Protein AF-0000000077844891 (afdb_homodimer)

Nearest PDB structures (foldseek):
  3lhr-assembly1_A  TM=9.501E-01  e=7.238E-07  Homo sapiens
  4bhx-assembly1_A  TM=9.108E-01  e=4.963E-05  Homo sapiens
  2fi2-assembly1_B  TM=8.123E-01  e=3.700E-05  Homo sapiens
  2fi2-assembly1_A  TM=7.829E-01  e=8.419E-05  Homo sapiens
  4e6s-assembly1_A-2  TM=8.452E-01  e=1.606E-04  Mus musculus

Organism: Podarcis muralis (NCBI:txid64176)

Structure (mmCIF, N/CA/C/O backbone):
data_AF-0000000077844891-model_v1
#
loop_
_entity.id
_entity.type
_entity.pdbx_description
1 polymer 'SCAN box domain-containing protein'
#
loop_
_atom_site.group_PDB
_atom_site.id
_atom_site.type_symbol
_atom_site.label_atom_id
_atom_site.label_alt_id
_atom_site.label_comp_id
_atom_site.label_asym_id
_atom_site.label_entity_id
_atom_site.label_seq_id
_atom_site.pdbx_PDB_ins_code
_atom_site.Cartn_x
_atom_site.Cartn_y
_atom_site.Cartn_z
_atom_site.occupancy
_atom_site.B_iso_or_equiv
_atom_site.auth_seq_id
_atom_site.auth_comp_id
_atom_site.auth_asym_id
_atom_site.auth_atom_id
_atom_site.pdbx_PDB_model_num
ATOM 1 N N . MET A 1 1 ? 83.375 -64 35.594 1 24.73 1 MET A N 1
ATOM 2 C CA . MET A 1 1 ? 82.688 -62.75 35.781 1 24.73 1 MET A CA 1
ATOM 3 C C . MET A 1 1 ? 82.062 -62.281 34.438 1 24.73 1 MET A C 1
ATOM 5 O O . MET A 1 1 ? 82.625 -62.531 33.375 1 24.73 1 MET A O 1
ATOM 9 N N . ALA A 1 2 ? 80.75 -61.781 34.531 1 26.55 2 ALA A N 1
ATOM 10 C CA . ALA A 1 2 ? 79.562 -61.562 33.719 1 26.55 2 ALA A CA 1
ATOM 11 C C . ALA A 1 2 ? 79.812 -60.438 32.688 1 26.55 2 ALA A C 1
ATOM 13 O O . ALA A 1 2 ? 79.938 -59.281 33.094 1 26.55 2 ALA A O 1
ATOM 14 N N . ALA A 1 3 ? 80.625 -60.531 31.703 1 27.95 3 ALA A N 1
ATOM 15 C CA . ALA A 1 3 ? 81.062 -59.625 30.656 1 27.95 3 ALA A CA 1
ATOM 16 C C . ALA A 1 3 ? 79.812 -59.062 29.891 1 27.95 3 ALA A C 1
ATOM 18 O O . ALA A 1 3 ? 80 -58.469 28.812 1 27.95 3 ALA A O 1
ATOM 19 N N . LYS A 1 4 ? 78.5 -59.469 30.391 1 33 4 LYS A N 1
ATOM 20 C CA . LYS A 1 4 ? 77.5 -59.312 29.359 1 33 4 LYS A CA 1
ATOM 21 C C . LYS A 1 4 ? 77.438 -57.844 28.891 1 33 4 LYS A C 1
ATOM 23 O O . LYS A 1 4 ? 77.688 -56.938 29.672 1 33 4 LYS A O 1
ATOM 28 N N . ARG A 1 5 ? 77.375 -57.594 27.547 1 29.8 5 ARG A N 1
ATOM 29 C CA . ARG A 1 5 ? 77.312 -56.656 26.422 1 29.8 5 ARG A CA 1
ATOM 30 C C . ARG A 1 5 ? 76.125 -55.719 26.547 1 29.8 5 ARG A C 1
ATOM 32 O O . ARG A 1 5 ? 75 -56.094 26.156 1 29.8 5 ARG A O 1
ATOM 39 N N . ASN A 1 6 ? 75.688 -55.281 27.766 1 31.33 6 ASN A N 1
ATOM 40 C CA . ASN A 1 6 ? 74.438 -54.562 27.906 1 31.33 6 ASN A CA 1
ATOM 41 C C . ASN A 1 6 ? 74.438 -53.281 27.094 1 31.33 6 ASN A C 1
ATOM 43 O O . ASN A 1 6 ? 74.938 -52.219 27.562 1 31.33 6 ASN A O 1
ATOM 47 N N . MET A 1 7 ? 75.125 -53.375 25.859 1 32.94 7 MET A N 1
ATOM 48 C CA . MET A 1 7 ? 75.188 -52.125 25.125 1 32.94 7 MET A CA 1
ATOM 49 C C . MET A 1 7 ? 73.812 -51.406 25.156 1 32.94 7 MET A C 1
ATOM 51 O O . MET A 1 7 ? 72.75 -52.062 25.078 1 32.94 7 MET A O 1
ATOM 55 N N . VAL A 1 8 ? 73.688 -50.25 25.781 1 32.72 8 VAL A N 1
ATOM 56 C CA . VAL A 1 8 ? 72.75 -49.156 26.047 1 32.72 8 VAL A CA 1
ATOM 57 C C . VAL A 1 8 ? 72.062 -48.75 24.75 1 32.72 8 VAL A C 1
ATOM 59 O O . VAL A 1 8 ? 72.75 -48.406 23.766 1 32.72 8 VAL A O 1
ATOM 62 N N . ALA A 1 9 ? 71.062 -49.5 24.266 1 31.47 9 ALA A N 1
ATOM 63 C CA . ALA A 1 9 ? 70.125 -49.219 23.188 1 31.47 9 ALA A CA 1
ATOM 64 C C . ALA A 1 9 ? 69.625 -47.781 23.25 1 31.47 9 ALA A C 1
ATOM 66 O O . ALA A 1 9 ? 69 -47.375 24.234 1 31.47 9 ALA A O 1
ATOM 67 N N . GLN A 1 10 ? 70.5 -46.812 22.922 1 30.52 10 GLN A N 1
ATOM 68 C CA . GLN A 1 10 ? 70.125 -45.438 22.672 1 30.52 10 GLN A CA 1
ATOM 69 C C . GLN A 1 10 ? 68.75 -45.312 22.031 1 30.52 10 GLN A C 1
ATOM 71 O O . GLN A 1 10 ? 68.562 -45.875 20.953 1 30.52 10 GLN A O 1
ATOM 76 N N . TYR A 1 11 ? 67.688 -45.219 22.812 1 33.47 11 TYR A N 1
ATOM 77 C CA . TYR A 1 11 ? 66.25 -44.938 22.547 1 33.47 11 TYR A CA 1
ATOM 78 C C . TYR A 1 11 ? 66.125 -43.75 21.625 1 33.47 11 TYR A C 1
ATOM 80 O O . TYR A 1 11 ? 66.562 -42.656 21.922 1 33.47 11 TYR A O 1
ATOM 88 N N . LEU A 1 12 ? 66.5 -43.875 20.344 1 31.5 12 LEU A N 1
ATOM 89 C CA . LEU A 1 12 ? 66.125 -42.906 19.312 1 31.5 12 LEU A CA 1
ATOM 90 C C . LEU A 1 12 ? 64.688 -42.344 19.516 1 31.5 12 LEU A C 1
ATOM 92 O O . LEU A 1 12 ? 63.75 -43.094 19.438 1 31.5 12 LEU A O 1
ATOM 96 N N . GLN A 1 13 ? 64.5 -41.5 20.516 1 34.78 13 GLN A N 1
ATOM 97 C CA . GLN A 1 13 ? 63.281 -40.719 20.75 1 34.78 13 GLN A CA 1
ATOM 98 C C . GLN A 1 13 ? 62.719 -40.188 19.438 1 34.78 13 GLN A C 1
ATOM 100 O O . GLN A 1 13 ? 63.438 -39.469 18.703 1 34.78 13 GLN A O 1
ATOM 105 N N . CYS A 1 14 ? 62.031 -41 18.656 1 38.38 14 CYS A N 1
ATOM 106 C CA . CYS A 1 14 ? 61.312 -40.562 17.469 1 38.38 14 CYS A CA 1
ATOM 107 C C . CYS A 1 14 ? 60.625 -39.219 17.688 1 38.38 14 CYS A C 1
ATOM 109 O O . CYS A 1 14 ? 60.031 -38.969 18.734 1 38.38 14 CYS A O 1
ATOM 111 N N . PRO A 1 15 ? 61.188 -38.125 17.109 1 41.41 15 PRO A N 1
ATOM 112 C CA . PRO A 1 15 ? 60.5 -36.844 17.25 1 41.41 15 PRO A CA 1
ATOM 113 C C . PRO A 1 15 ? 59 -36.938 17.188 1 41.41 15 PRO A C 1
ATOM 115 O O . PRO A 1 15 ? 58.469 -37.906 16.594 1 41.41 15 PRO A O 1
ATOM 118 N N . ALA A 1 16 ? 58.281 -36.406 18.219 1 40.12 16 ALA A N 1
ATOM 119 C CA . ALA A 1 16 ? 56.812 -36.281 18.328 1 40.12 16 ALA A CA 1
ATOM 120 C C . ALA A 1 16 ? 56.188 -35.938 16.984 1 40.12 16 ALA A C 1
ATOM 122 O O . ALA A 1 16 ? 56.812 -35.25 16.172 1 40.12 16 ALA A O 1
ATOM 123 N N . PRO A 1 17 ? 55.312 -36.844 16.438 1 37.94 17 PRO A N 1
ATOM 124 C CA . PRO A 1 17 ? 54.594 -36.562 15.188 1 37.94 17 PRO A CA 1
ATOM 125 C C . PRO A 1 17 ? 54.094 -35.125 15.102 1 37.94 17 PRO A C 1
ATOM 127 O O . PRO A 1 17 ? 53.844 -34.5 16.125 1 37.94 17 PRO A O 1
ATOM 130 N N . LEU A 1 18 ? 54.625 -34.25 14.164 1 39 18 LEU A N 1
ATOM 131 C CA . LEU A 1 18 ? 54.062 -32.969 13.844 1 39 18 LEU A CA 1
ATOM 132 C C . LEU A 1 18 ? 52.562 -32.969 14.117 1 39 18 LEU A C 1
ATOM 134 O O . LEU A 1 18 ? 51.844 -33.875 13.727 1 39 18 LEU A O 1
ATOM 138 N N . GLU A 1 19 ? 52.094 -32.312 15.266 1 41.41 19 GLU A N 1
ATOM 139 C CA . GLU A 1 19 ? 50.688 -32.031 15.5 1 41.41 19 GLU A CA 1
ATOM 140 C C . GLU A 1 19 ? 49.938 -31.781 14.18 1 41.41 19 GLU A C 1
ATOM 142 O O . GLU A 1 19 ? 50.375 -30.969 13.367 1 41.41 19 GLU A O 1
ATOM 147 N N . GLN A 1 20 ? 49.531 -32.812 13.477 1 44 20 GLN A N 1
ATOM 148 C CA . GLN A 1 20 ? 48.562 -32.625 12.391 1 44 20 GLN A CA 1
ATOM 149 C C . GLN A 1 20 ? 47.688 -31.406 12.648 1 44 20 GLN A C 1
ATOM 151 O O . GLN A 1 20 ? 47 -31.328 13.672 1 44 20 GLN A O 1
ATOM 156 N N . ARG A 1 21 ? 48.188 -30.172 12.359 1 41.03 21 ARG A N 1
ATOM 157 C CA . ARG A 1 21 ? 47.281 -29.031 12.297 1 41.03 21 ARG A CA 1
ATOM 158 C C . ARG A 1 21 ? 45.875 -29.469 11.844 1 41.03 21 ARG A C 1
ATOM 160 O O . ARG A 1 21 ? 45.688 -29.859 10.695 1 41.03 21 ARG A O 1
ATOM 167 N N . VAL A 1 22 ? 45.156 -30.188 12.727 1 45.31 22 VAL A N 1
ATOM 168 C CA . VAL A 1 22 ? 43.719 -30.312 12.461 1 45.31 22 VAL A CA 1
ATOM 169 C C . VAL A 1 22 ? 43.219 -29.016 11.836 1 45.31 22 VAL A C 1
ATOM 171 O O . VAL A 1 22 ? 43.375 -27.938 12.406 1 45.31 22 VAL A O 1
ATOM 174 N N . GLN A 1 23 ? 43.5 -28.766 10.508 1 48.03 23 GLN A N 1
ATOM 175 C CA . GLN A 1 23 ? 42.781 -27.688 9.875 1 48.03 23 GLN A CA 1
ATOM 176 C C . GLN A 1 23 ? 41.375 -27.547 10.469 1 48.03 23 GLN A C 1
ATOM 178 O O . GLN A 1 23 ? 40.781 -28.547 10.883 1 48.03 23 GLN A O 1
ATOM 183 N N . PRO A 1 24 ? 41.094 -26.453 11.156 1 50.28 24 PRO A N 1
ATOM 184 C CA . PRO A 1 24 ? 39.719 -26.281 11.602 1 50.28 24 PRO A CA 1
ATOM 185 C C . PRO A 1 24 ? 38.719 -26.891 10.625 1 50.28 24 PRO A C 1
ATOM 187 O O . PRO A 1 24 ? 38.875 -26.766 9.406 1 50.28 24 PRO A O 1
ATOM 190 N N . SER A 1 25 ? 38.25 -28.125 10.875 1 47.09 25 SER A N 1
ATOM 191 C CA . SER A 1 25 ? 37.094 -28.562 10.109 1 47.09 25 SER A CA 1
ATOM 192 C C . SER A 1 25 ? 36.219 -27.375 9.75 1 47.09 25 SER A C 1
ATOM 194 O O . SER A 1 25 ? 35.688 -26.688 10.641 1 47.09 25 SER A O 1
ATOM 196 N N . VAL A 1 26 ? 36.562 -26.625 8.828 1 47.72 26 VAL A N 1
ATOM 197 C CA . VAL A 1 26 ? 35.531 -25.734 8.32 1 47.72 26 VAL A CA 1
ATOM 198 C C . VAL A 1 26 ? 34.156 -26.422 8.445 1 47.72 26 VAL A C 1
ATOM 200 O O . VAL A 1 26 ? 33.938 -27.5 7.891 1 47.72 26 VAL A O 1
ATOM 203 N N . LYS A 1 27 ? 33.625 -26.594 9.586 1 46.78 27 LYS A N 1
ATOM 204 C CA . LYS A 1 27 ? 32.219 -26.969 9.656 1 46.78 27 LYS A CA 1
ATOM 205 C C . LYS A 1 27 ? 31.484 -26.531 8.406 1 46.78 27 LYS A C 1
ATOM 207 O O . LYS A 1 27 ? 31.344 -25.328 8.141 1 46.78 27 LYS A O 1
ATOM 212 N N . MET A 1 28 ? 31.656 -27.062 7.305 1 47.84 28 MET A N 1
ATOM 213 C CA . MET A 1 28 ? 30.797 -26.75 6.164 1 47.84 28 MET A CA 1
ATOM 214 C C . MET A 1 28 ? 29.359 -26.531 6.617 1 47.84 28 MET A C 1
ATOM 216 O O . MET A 1 28 ? 28.766 -27.406 7.258 1 47.84 28 MET A O 1
ATOM 220 N N . GLU A 1 29 ? 28.969 -25.453 7.109 1 55.16 29 GLU A N 1
ATOM 221 C CA . GLU A 1 29 ? 27.578 -25.141 7.422 1 55.16 29 GLU A CA 1
ATOM 222 C C . GLU A 1 29 ? 26.625 -25.859 6.461 1 55.16 29 GLU A C 1
ATOM 224 O O . GLU A 1 29 ? 26.688 -25.641 5.25 1 55.16 29 GLU A O 1
ATOM 229 N N . LYS A 1 30 ? 26.469 -27.125 6.477 1 60.94 30 LYS A N 1
ATOM 230 C CA . LYS A 1 30 ? 25.578 -27.953 5.676 1 60.94 30 LYS A CA 1
ATOM 231 C C . LYS A 1 30 ? 24.281 -27.203 5.328 1 60.94 30 LYS A C 1
ATOM 233 O O . LYS A 1 30 ? 23.672 -26.594 6.195 1 60.94 30 LYS A O 1
ATOM 238 N N . GLU A 1 31 ? 24.172 -26.875 4.168 1 71.31 31 GLU A N 1
ATOM 239 C CA . GLU A 1 31 ? 22.906 -26.344 3.67 1 71.31 31 GLU A CA 1
ATOM 240 C C . GLU A 1 31 ? 21.719 -27.094 4.277 1 71.31 31 GLU A C 1
ATOM 242 O O . GLU A 1 31 ? 21.766 -28.312 4.426 1 71.31 31 GLU A O 1
ATOM 247 N N . PRO A 1 32 ? 21 -26.391 4.977 1 72.62 32 PRO A N 1
ATOM 248 C CA . PRO A 1 32 ? 19.844 -27.062 5.59 1 72.62 32 PRO A CA 1
ATOM 249 C C . PRO A 1 32 ? 19.172 -28.062 4.652 1 72.62 32 PRO A C 1
ATOM 251 O O . PRO A 1 32 ? 19.234 -27.906 3.43 1 72.62 32 PRO A O 1
ATOM 254 N N . ASP A 1 33 ? 18.797 -29.156 5.125 1 85 33 ASP A N 1
ATOM 255 C CA . ASP A 1 33 ? 17.953 -30.125 4.438 1 85 33 ASP A CA 1
ATOM 256 C C . ASP A 1 33 ? 16.828 -29.438 3.672 1 85 33 ASP A C 1
ATOM 258 O O . ASP A 1 33 ? 16.297 -28.422 4.121 1 85 33 ASP A O 1
ATOM 262 N N . PRO A 1 34 ? 16.641 -29.875 2.521 1 82.5 34 PRO A N 1
ATOM 263 C CA . PRO A 1 34 ? 15.594 -29.266 1.695 1 82.5 34 PRO A CA 1
ATOM 264 C C . PRO A 1 34 ? 14.273 -29.094 2.449 1 82.5 34 PRO A C 1
ATOM 266 O O . PRO A 1 34 ? 13.586 -28.078 2.27 1 82.5 34 PRO A O 1
ATOM 269 N N . MET A 1 35 ? 13.906 -30.031 3.219 1 84.94 35 MET A N 1
ATOM 270 C CA . MET A 1 35 ? 12.664 -29.953 3.986 1 84.94 35 MET A CA 1
ATOM 271 C C . MET A 1 35 ? 12.734 -28.828 5.02 1 84.94 35 MET A C 1
ATOM 273 O O . MET A 1 35 ? 11.758 -28.109 5.227 1 84.94 35 MET A O 1
ATOM 277 N N . VAL A 1 36 ? 13.898 -28.703 5.566 1 84.94 36 VAL A N 1
ATOM 278 C CA . VAL A 1 36 ? 14.102 -27.656 6.566 1 84.94 36 VAL A CA 1
ATOM 279 C C . VAL A 1 36 ? 14.125 -26.297 5.891 1 84.94 36 VAL A C 1
ATOM 281 O O . VAL A 1 36 ? 13.531 -25.344 6.395 1 84.94 36 VAL A O 1
ATOM 284 N N . LYS A 1 37 ? 14.742 -26.312 4.812 1 83.19 37 LYS A N 1
ATOM 285 C CA . LYS A 1 37 ? 14.781 -25.062 4.051 1 83.19 37 LYS A CA 1
ATOM 286 C C . LYS A 1 37 ? 13.375 -24.625 3.643 1 83.19 37 LYS A C 1
ATOM 288 O O . LYS A 1 37 ? 13.031 -23.438 3.76 1 83.19 37 LYS A O 1
ATOM 293 N N . ALA A 1 38 ? 12.602 -25.547 3.201 1 80.38 38 ALA A N 1
ATOM 294 C CA . ALA A 1 38 ? 11.227 -25.266 2.799 1 80.38 38 ALA A CA 1
ATOM 295 C C . ALA A 1 38 ? 10.406 -24.75 3.98 1 80.38 38 ALA A C 1
ATOM 297 O O . ALA A 1 38 ? 9.609 -23.828 3.836 1 80.38 38 ALA A O 1
ATOM 298 N N . ALA A 1 39 ? 10.617 -25.312 5.082 1 83.31 39 ALA A N 1
ATOM 299 C CA . ALA A 1 39 ? 9.898 -24.906 6.285 1 83.31 39 ALA A CA 1
ATOM 300 C C . ALA A 1 39 ? 10.273 -23.484 6.688 1 83.31 39 ALA A C 1
ATOM 302 O O . ALA A 1 39 ? 9.406 -22.688 7.074 1 83.31 39 ALA A O 1
ATOM 303 N N . ILE A 1 40 ? 11.5 -23.25 6.566 1 83.81 40 ILE A N 1
ATOM 304 C CA . ILE A 1 40 ? 11.992 -21.922 6.914 1 83.81 40 ILE A CA 1
ATOM 305 C C . ILE A 1 40 ? 11.406 -20.875 5.953 1 83.81 40 ILE A C 1
ATOM 307 O O . ILE A 1 40 ? 10.938 -19.828 6.383 1 83.81 40 ILE A O 1
ATOM 311 N N . LEU A 1 41 ? 11.453 -21.188 4.762 1 81.56 41 LEU A N 1
ATOM 312 C CA . LEU A 1 41 ? 10.938 -20.281 3.742 1 81.56 41 LEU A CA 1
ATOM 313 C C . LEU A 1 41 ? 9.438 -20.047 3.936 1 81.56 41 LEU A C 1
ATOM 315 O O . LEU A 1 41 ? 8.953 -18.922 3.752 1 81.56 41 LEU A O 1
ATOM 319 N N . ARG A 1 42 ? 8.781 -21.078 4.32 1 84.56 42 ARG A N 1
ATOM 320 C CA . ARG A 1 42 ? 7.352 -20.953 4.582 1 84.56 42 ARG A CA 1
ATOM 321 C C . ARG A 1 42 ? 7.09 -20.062 5.793 1 84.56 42 ARG A C 1
ATOM 323 O O . ARG A 1 42 ? 6.176 -19.234 5.777 1 84.56 42 ARG A O 1
ATOM 330 N N . GLU A 1 43 ? 7.852 -20.266 6.734 1 87.12 43 GLU A N 1
ATOM 331 C CA . GLU A 1 43 ? 7.699 -19.438 7.926 1 87.12 43 GLU A CA 1
ATOM 332 C C . GLU A 1 43 ? 7.992 -17.969 7.613 1 87.12 43 GLU A C 1
ATOM 334 O O . GLU A 1 43 ? 7.328 -17.078 8.141 1 87.12 43 GLU A O 1
ATOM 339 N N . ASP A 1 44 ? 8.914 -17.828 6.863 1 89.75 44 ASP A N 1
ATOM 340 C CA . ASP A 1 44 ? 9.25 -16.469 6.434 1 89.75 44 ASP A CA 1
ATOM 341 C C . ASP A 1 44 ? 8.078 -15.828 5.699 1 89.75 44 ASP A C 1
ATOM 343 O O . ASP A 1 44 ? 7.781 -14.648 5.914 1 89.75 44 ASP A O 1
ATOM 347 N N . ALA A 1 45 ? 7.492 -16.547 4.91 1 90.19 45 ALA A N 1
ATOM 348 C CA . ALA A 1 45 ? 6.355 -16.047 4.145 1 90.19 45 ALA A CA 1
ATOM 349 C C . ALA A 1 45 ? 5.184 -15.711 5.059 1 90.19 45 ALA A C 1
ATOM 351 O O . ALA A 1 45 ? 4.531 -14.68 4.883 1 90.19 45 ALA A O 1
ATOM 352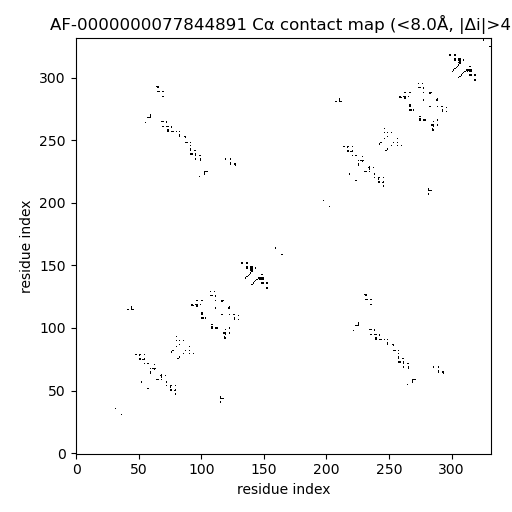 N N . VAL A 1 46 ? 4.938 -16.547 5.984 1 92.88 46 VAL A N 1
ATOM 353 C CA . VAL A 1 46 ? 3.85 -16.344 6.938 1 92.88 46 VAL A CA 1
ATOM 354 C C . VAL A 1 46 ? 4.121 -15.086 7.77 1 92.88 46 VAL A C 1
ATOM 356 O O . VAL A 1 46 ? 3.223 -14.273 8 1 92.88 46 VAL A O 1
ATOM 359 N N . SER A 1 47 ? 5.312 -15.016 8.172 1 94 47 SER A N 1
ATOM 360 C CA . SER A 1 47 ? 5.715 -13.859 8.969 1 94 47 SER A CA 1
ATOM 361 C C . SER A 1 47 ? 5.574 -12.562 8.18 1 94 47 SER A C 1
ATOM 363 O O . SER A 1 47 ? 5.047 -11.578 8.695 1 94 47 SER A O 1
ATOM 365 N N . LEU A 1 48 ? 6.02 -12.492 6.996 1 93.94 48 LEU A N 1
ATOM 366 C CA . LEU A 1 48 ? 5.922 -11.32 6.133 1 93.94 48 LEU A CA 1
ATOM 367 C C . LEU A 1 48 ? 4.465 -10.922 5.93 1 93.94 48 LEU A C 1
ATOM 369 O O . LEU A 1 48 ? 4.129 -9.734 6.012 1 93.94 48 LEU A O 1
ATOM 373 N N . GLU A 1 49 ? 3.646 -11.891 5.738 1 94.25 49 GLU A N 1
ATOM 374 C CA . GLU A 1 49 ? 2.221 -11.641 5.539 1 94.25 49 GLU A CA 1
ATOM 375 C C . GLU A 1 49 ? 1.579 -11.078 6.809 1 94.25 49 GLU A C 1
ATOM 377 O O . GLU A 1 49 ? 0.728 -10.188 6.738 1 94.25 49 GLU A O 1
ATOM 382 N N . ARG A 1 50 ? 1.964 -11.594 7.914 1 96.44 50 ARG A N 1
ATOM 383 C CA . ARG A 1 50 ? 1.444 -11.102 9.188 1 96.44 50 ARG A CA 1
ATOM 384 C C . ARG A 1 50 ? 1.809 -9.641 9.406 1 96.44 50 ARG A C 1
ATOM 386 O O . ARG A 1 50 ? 0.972 -8.844 9.836 1 96.44 50 ARG A O 1
ATOM 393 N N . GLN A 1 51 ? 3.006 -9.297 9.109 1 97.81 51 GLN A N 1
ATOM 394 C CA . GLN A 1 51 ? 3.445 -7.91 9.25 1 97.81 51 GLN A CA 1
ATOM 395 C C . GLN A 1 51 ? 2.691 -6.996 8.289 1 97.81 51 GLN A C 1
ATOM 397 O O . GLN A 1 51 ? 2.277 -5.898 8.664 1 97.81 51 GLN A O 1
ATOM 402 N N . ARG A 1 52 ? 2.502 -7.441 7.09 1 97.44 52 ARG A N 1
ATOM 403 C CA . ARG A 1 52 ? 1.739 -6.684 6.105 1 97.44 52 ARG A CA 1
ATOM 404 C C . ARG A 1 52 ? 0.312 -6.441 6.586 1 97.44 52 ARG A C 1
ATOM 406 O O . ARG A 1 52 ? -0.187 -5.316 6.52 1 97.44 52 ARG A O 1
ATOM 413 N N . GLN A 1 53 ? -0.309 -7.438 7.055 1 96.81 53 GLN A N 1
ATOM 414 C CA . GLN A 1 53 ? -1.68 -7.348 7.547 1 96.81 53 GLN A CA 1
ATOM 415 C C . GLN A 1 53 ? -1.773 -6.402 8.742 1 96.81 53 GLN A C 1
ATOM 417 O O . GLN A 1 53 ? -2.736 -5.641 8.867 1 96.81 53 GLN A O 1
ATOM 422 N N . ASN A 1 54 ? -0.803 -6.535 9.602 1 98.31 54 ASN A N 1
ATOM 423 C CA . ASN A 1 54 ? -0.779 -5.625 10.742 1 98.31 54 ASN A CA 1
ATOM 424 C C . ASN A 1 54 ? -0.746 -4.168 10.297 1 98.31 54 ASN A C 1
ATOM 426 O O . ASN A 1 54 ? -1.424 -3.32 10.875 1 98.31 54 ASN A O 1
ATOM 430 N N . PHE A 1 55 ? 0.039 -3.941 9.281 1 98.56 55 PHE A N 1
ATOM 431 C CA . PHE A 1 55 ? 0.162 -2.59 8.75 1 98.56 55 PHE A CA 1
ATOM 432 C C . PHE A 1 55 ? -1.119 -2.168 8.047 1 98.56 55 PHE A C 1
ATOM 434 O O . PHE A 1 55 ? -1.649 -1.084 8.305 1 98.56 55 PHE A O 1
ATOM 441 N N . ARG A 1 56 ? -1.665 -3.023 7.281 1 98.12 56 ARG A N 1
ATOM 442 C CA . ARG A 1 56 ? -2.805 -2.676 6.438 1 98.12 56 ARG A CA 1
ATOM 443 C C . ARG A 1 56 ? -4.105 -2.707 7.234 1 98.12 56 ARG A C 1
ATOM 445 O O . ARG A 1 56 ? -5.051 -1.984 6.914 1 98.12 56 ARG A O 1
ATOM 452 N N . HIS A 1 57 ? -4.176 -3.457 8.25 1 97.81 57 HIS A N 1
ATOM 453 C CA . HIS A 1 57 ? -5.41 -3.609 9.008 1 97.81 57 HIS A CA 1
ATOM 454 C C . HIS A 1 57 ? -5.406 -2.721 10.25 1 97.81 57 HIS A C 1
ATOM 456 O O . HIS A 1 57 ? -6.379 -2.699 11.008 1 97.81 57 HIS A O 1
ATOM 462 N N . PHE A 1 58 ? -4.398 -2.047 10.43 1 98.44 58 PHE A N 1
ATOM 463 C CA . PHE A 1 58 ? -4.363 -1.092 11.531 1 98.44 58 PHE A CA 1
ATOM 464 C C . PHE A 1 58 ? -5.508 -0.091 11.414 1 98.44 58 PHE A C 1
ATOM 466 O O . PHE A 1 58 ? -5.828 0.368 10.32 1 98.44 58 PHE A O 1
ATOM 473 N N . ARG A 1 59 ? -6.086 0.269 12.57 1 97.56 59 ARG A N 1
ATOM 474 C CA . ARG A 1 59 ? -7.223 1.184 12.57 1 97.56 59 ARG A CA 1
ATOM 475 C C . ARG A 1 59 ? -6.898 2.465 13.328 1 97.56 59 ARG A C 1
ATOM 477 O O . ARG A 1 59 ? -6.086 2.453 14.258 1 97.56 59 ARG A O 1
ATOM 484 N N . TYR A 1 60 ? -7.59 3.434 12.953 1 98 60 TYR A N 1
ATOM 485 C CA . TYR A 1 60 ? -7.363 4.746 13.539 1 98 60 TYR A CA 1
ATOM 486 C C . TYR A 1 60 ? -7.594 4.719 15.047 1 98 60 TYR A C 1
ATOM 488 O O . TYR A 1 60 ? -6.871 5.367 15.805 1 98 60 TYR A O 1
ATOM 496 N N . GLN A 1 61 ? -8.57 3.992 15.438 1 96.31 61 GLN A N 1
ATOM 497 C CA . GLN A 1 61 ? -9 3.979 16.844 1 96.31 61 GLN A CA 1
ATOM 498 C C . GLN A 1 61 ? -7.977 3.258 17.719 1 96.31 61 GLN A C 1
ATOM 500 O O . GLN A 1 61 ? -8.047 3.338 18.938 1 96.31 61 GLN A O 1
ATOM 505 N N . GLU A 1 62 ? -7.059 2.611 17.156 1 97 62 GLU A N 1
ATOM 506 C CA . GLU A 1 62 ? -6.109 1.791 17.906 1 97 62 GLU A CA 1
ATOM 507 C C . GLU A 1 62 ? -5 2.646 18.516 1 97 62 GLU A C 1
ATOM 509 O O . GLU A 1 62 ? -4.098 2.127 19.172 1 97 62 GLU A O 1
ATOM 514 N N . ALA A 1 63 ? -4.973 3.934 18.312 1 96 63 ALA A N 1
ATOM 515 C CA . ALA A 1 63 ? -4.016 4.871 18.891 1 96 63 ALA A CA 1
ATOM 516 C C . ALA A 1 63 ? -4.699 6.176 19.297 1 96 63 ALA A C 1
ATOM 518 O O . ALA A 1 63 ? -5.816 6.461 18.859 1 96 63 ALA A O 1
ATOM 519 N N . GLU A 1 64 ? -3.854 6.949 20.078 1 93.56 64 GLU A N 1
ATOM 520 C CA . GLU A 1 64 ? -4.414 8.188 20.609 1 93.56 64 GLU A CA 1
ATOM 521 C C . GLU A 1 64 ? -4.156 9.359 19.672 1 93.56 64 GLU A C 1
ATOM 523 O O . GLU A 1 64 ? -3.131 10.031 19.781 1 93.56 64 GLU A O 1
ATOM 528 N N 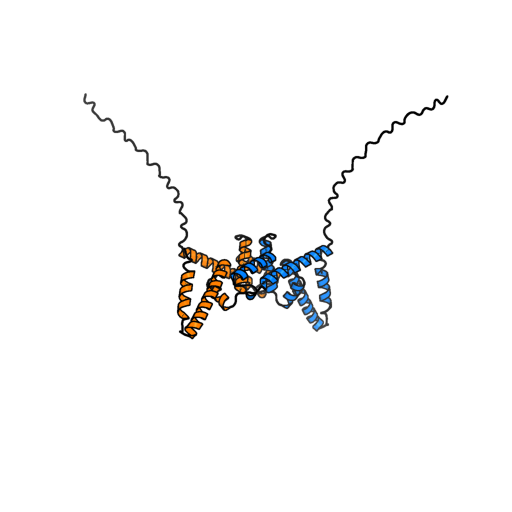. GLY A 1 65 ? -5.004 9.547 18.734 1 95.62 65 GLY A N 1
ATOM 529 C CA . GLY A 1 65 ? -4.906 10.719 17.875 1 95.62 65 GLY A CA 1
ATOM 530 C C . GLY A 1 65 ? -4.086 10.469 16.625 1 95.62 65 GLY A C 1
ATOM 531 O O . GLY A 1 65 ? -3.441 9.422 16.5 1 95.62 65 GLY A O 1
ATOM 532 N N . PRO A 1 66 ? -4 11.438 15.766 1 97.69 66 PRO A N 1
ATOM 533 C CA . PRO A 1 66 ? -3.377 11.281 14.445 1 97.69 66 PRO A CA 1
ATOM 534 C C . PRO A 1 66 ? -1.86 11.125 14.523 1 97.69 66 PRO A C 1
ATOM 536 O O . PRO A 1 66 ? -1.277 10.344 13.766 1 97.69 66 PRO A O 1
ATOM 539 N N . ARG A 1 67 ? -1.243 11.859 15.398 1 97.38 67 ARG A N 1
ATOM 540 C CA . ARG A 1 67 ? 0.211 11.812 15.516 1 97.38 67 ARG A CA 1
ATOM 541 C C . ARG A 1 67 ? 0.679 10.43 15.961 1 97.38 67 ARG A C 1
ATOM 543 O O . ARG A 1 67 ? 1.636 9.883 15.406 1 97.38 67 ARG A O 1
ATOM 550 N N . GLU A 1 68 ? 0.032 9.914 16.938 1 98.25 68 GLU A N 1
ATOM 551 C CA . GLU A 1 68 ? 0.38 8.578 17.406 1 98.25 68 GLU A CA 1
ATOM 552 C C . GLU A 1 68 ? 0.028 7.516 16.375 1 98.25 68 GLU A C 1
ATOM 554 O O . GLU A 1 68 ? 0.753 6.531 16.219 1 98.25 68 GLU A O 1
ATOM 559 N N . VAL A 1 69 ? -1.118 7.664 15.742 1 98.5 69 VAL A N 1
ATOM 560 C CA . VAL A 1 69 ? -1.52 6.75 14.68 1 98.5 69 VAL A CA 1
ATOM 561 C C . VAL A 1 69 ? -0.422 6.68 13.617 1 98.5 69 VAL A C 1
ATOM 563 O O . VAL A 1 69 ? 0 5.59 13.227 1 98.5 69 VAL A O 1
ATOM 566 N N . CYS A 1 70 ? 0.06 7.797 13.258 1 98.19 70 CYS A N 1
ATOM 567 C CA . CYS A 1 70 ? 1.095 7.855 12.234 1 98.19 70 CYS A CA 1
ATOM 568 C C . CYS A 1 70 ? 2.379 7.191 12.711 1 98.19 70 CYS A C 1
ATOM 570 O O . CYS A 1 70 ? 3.041 6.484 11.953 1 98.19 70 CYS A O 1
ATOM 572 N N . ALA A 1 71 ? 2.75 7.383 13.867 1 98.19 71 ALA A N 1
ATOM 573 C CA . ALA A 1 71 ? 3.945 6.773 14.445 1 98.19 71 ALA A CA 1
ATOM 574 C C . ALA A 1 71 ? 3.83 5.254 14.469 1 98.19 71 ALA A C 1
ATOM 576 O O . ALA A 1 71 ? 4.781 4.547 14.133 1 98.19 71 ALA A O 1
ATOM 577 N N . ARG A 1 72 ? 2.68 4.758 14.859 1 98.38 72 ARG A N 1
ATOM 578 C CA . ARG A 1 72 ? 2.434 3.32 14.883 1 98.38 72 ARG A CA 1
ATOM 579 C C . ARG A 1 72 ? 2.504 2.727 13.477 1 98.38 72 ARG A C 1
ATOM 581 O O . ARG A 1 72 ? 3.115 1.676 13.273 1 98.38 72 ARG A O 1
ATOM 588 N N . LEU A 1 73 ? 1.919 3.445 12.586 1 98.75 73 LEU A N 1
ATOM 589 C CA . LEU A 1 73 ? 1.946 2.99 11.203 1 98.75 73 LEU A CA 1
ATOM 590 C C . LEU A 1 73 ? 3.377 2.92 10.68 1 98.75 73 LEU A C 1
ATOM 592 O O . LEU A 1 73 ? 3.732 1.992 9.953 1 98.75 73 LEU A O 1
ATOM 596 N N . ARG A 1 74 ? 4.156 3.859 11.062 1 98.31 74 ARG A N 1
ATOM 597 C CA . ARG A 1 74 ? 5.555 3.865 10.641 1 98.31 74 ARG A CA 1
ATOM 598 C C . ARG A 1 74 ? 6.285 2.631 11.156 1 98.31 74 ARG A C 1
ATOM 600 O O . ARG A 1 74 ? 7.035 1.992 10.422 1 98.31 74 ARG A O 1
ATOM 607 N N . GLY A 1 75 ? 6.051 2.369 12.383 1 98.5 75 GLY A N 1
ATOM 608 C CA . GLY A 1 75 ? 6.645 1.169 12.953 1 98.5 75 GLY A CA 1
ATOM 609 C C . GLY A 1 75 ? 6.188 -0.104 12.266 1 98.5 75 GLY A C 1
ATOM 610 O O . GLY A 1 75 ? 7.004 -0.964 11.93 1 98.5 75 GLY A O 1
ATOM 611 N N . LEU A 1 76 ? 4.906 -0.216 12.039 1 98.5 76 LEU A N 1
ATOM 612 C CA . LEU A 1 76 ? 4.34 -1.388 11.383 1 98.5 76 LEU A CA 1
ATOM 613 C C . LEU A 1 76 ? 4.863 -1.514 9.953 1 98.5 76 LEU A C 1
ATOM 615 O O . LEU A 1 76 ? 5.188 -2.613 9.5 1 98.5 76 LEU A O 1
ATOM 619 N N . CYS A 1 77 ? 4.918 -0.38 9.273 1 98.62 77 CYS A N 1
ATOM 620 C CA . CYS A 1 77 ? 5.426 -0.371 7.906 1 98.62 77 CYS A CA 1
ATOM 621 C C . CYS A 1 77 ? 6.879 -0.827 7.859 1 98.62 77 CYS A C 1
ATOM 623 O O . CYS A 1 77 ? 7.266 -1.604 6.984 1 98.62 77 CYS A O 1
ATOM 625 N N . HIS A 1 78 ? 7.664 -0.411 8.766 1 98.31 78 HIS A N 1
ATOM 626 C CA . HIS A 1 78 ? 9.07 -0.796 8.852 1 98.31 78 HIS A CA 1
ATOM 627 C C . HIS A 1 78 ? 9.211 -2.299 9.07 1 98.31 78 HIS A C 1
ATOM 629 O O . HIS A 1 78 ? 10.109 -2.926 8.5 1 98.31 78 HIS A O 1
ATOM 635 N N . ARG A 1 79 ? 8.398 -2.82 9.859 1 97.5 79 ARG A N 1
ATOM 636 C CA . ARG A 1 79 ? 8.445 -4.254 10.133 1 97.5 79 ARG A CA 1
ATOM 637 C C . ARG A 1 79 ? 8.047 -5.055 8.898 1 97.5 79 ARG A C 1
ATOM 639 O O . ARG A 1 79 ? 8.586 -6.141 8.656 1 97.5 79 ARG A O 1
ATOM 646 N N . TRP A 1 80 ? 7.145 -4.492 8.172 1 98.12 80 TRP A N 1
ATOM 647 C CA . TRP A 1 80 ? 6.68 -5.16 6.961 1 98.12 80 TRP A CA 1
ATOM 648 C C . TRP A 1 80 ? 7.723 -5.074 5.855 1 98.12 80 TRP A C 1
ATOM 650 O O . TRP A 1 80 ? 8.141 -6.094 5.305 1 98.12 80 TRP A O 1
ATOM 660 N N . LEU A 1 81 ? 8.242 -3.908 5.562 1 98 81 LEU A N 1
ATOM 661 C CA . LEU A 1 81 ? 9.094 -3.678 4.402 1 98 81 LEU A CA 1
ATOM 662 C C . LEU A 1 81 ? 10.555 -3.955 4.734 1 98 81 LEU A C 1
ATOM 664 O O . LEU A 1 81 ? 11.375 -4.18 3.838 1 98 81 LEU A O 1
ATOM 668 N N . GLU A 1 82 ? 10.883 -3.775 5.984 1 97.06 82 GLU A N 1
ATOM 669 C CA . GLU A 1 82 ? 12.258 -3.977 6.438 1 97.06 82 GLU A CA 1
ATOM 670 C C . GLU A 1 82 ? 13.25 -3.262 5.527 1 97.06 82 GLU A C 1
ATOM 672 O O . GLU A 1 82 ? 14.18 -3.879 5.008 1 97.06 82 GLU A O 1
ATOM 677 N N . PRO A 1 83 ? 13.18 -1.948 5.516 1 97.44 83 PRO A N 1
ATOM 678 C CA . PRO A 1 83 ? 14.031 -1.189 4.594 1 97.44 83 PRO A CA 1
ATOM 679 C C . PRO A 1 83 ? 15.516 -1.343 4.902 1 97.44 83 PRO A C 1
ATOM 681 O O . PRO A 1 83 ? 16.359 -1.197 4.008 1 97.44 83 PRO A O 1
ATOM 684 N N . GLU A 1 84 ? 15.891 -1.624 6.062 1 96.31 84 GLU A N 1
ATOM 685 C CA . GLU A 1 84 ? 17.297 -1.784 6.434 1 96.31 84 GLU A CA 1
ATOM 686 C C . GLU A 1 84 ? 17.891 -3.033 5.797 1 96.31 84 GLU A C 1
ATOM 688 O O . GLU A 1 84 ? 19.109 -3.088 5.543 1 96.31 84 GLU A O 1
ATOM 693 N N . SER A 1 85 ? 17.125 -4.004 5.562 1 96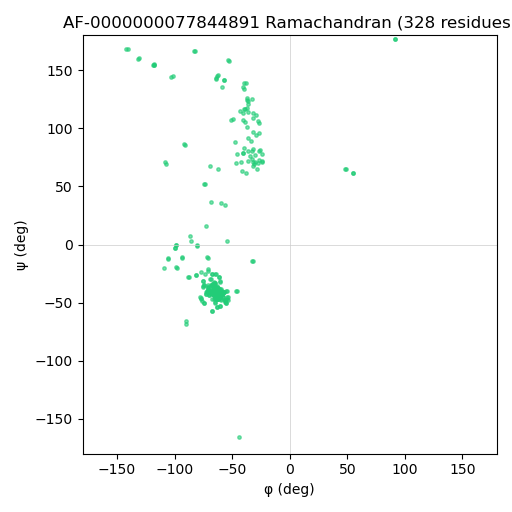 85 SER A N 1
ATOM 694 C CA . SER A 1 85 ? 17.625 -5.297 5.109 1 96 85 SER A CA 1
ATOM 695 C C . SER A 1 85 ? 17.328 -5.523 3.631 1 96 85 SER A C 1
ATOM 697 O O . SER A 1 85 ? 17.906 -6.406 3 1 96 85 SER A O 1
ATOM 699 N N . ARG A 1 86 ? 16.469 -4.676 3.043 1 95.69 86 ARG A N 1
ATOM 700 C CA . ARG A 1 86 ? 16.047 -4.898 1.666 1 95.69 86 ARG A CA 1
ATOM 701 C C . ARG A 1 86 ? 16.469 -3.744 0.765 1 95.69 86 ARG A C 1
ATOM 703 O O . ARG A 1 86 ? 16.672 -2.623 1.237 1 95.69 86 ARG A O 1
ATOM 710 N N . THR A 1 87 ? 16.594 -4.141 -0.54 1 97.19 87 THR A N 1
ATOM 711 C CA . THR A 1 87 ? 16.875 -3.104 -1.524 1 97.19 87 THR A CA 1
ATOM 712 C C . THR A 1 87 ? 15.586 -2.398 -1.951 1 97.19 87 THR A C 1
ATOM 714 O O . THR A 1 87 ? 14.484 -2.848 -1.622 1 97.19 87 THR A O 1
ATOM 717 N N . LYS A 1 88 ? 15.688 -1.325 -2.596 1 97.88 88 LYS A N 1
ATOM 718 C CA . LYS A 1 88 ? 14.531 -0.58 -3.072 1 97.88 88 LYS A CA 1
ATOM 719 C C . LYS A 1 88 ? 13.68 -1.431 -4.008 1 97.88 88 LYS A C 1
ATOM 721 O O . LYS A 1 88 ? 12.445 -1.422 -3.916 1 97.88 88 LYS A O 1
ATOM 726 N N . GLU A 1 89 ? 14.438 -2.197 -4.859 1 97.06 89 GLU A N 1
ATOM 727 C CA . GLU A 1 89 ? 13.719 -3.047 -5.805 1 97.06 89 GLU A CA 1
ATOM 728 C C . GLU A 1 89 ? 12.93 -4.137 -5.082 1 97.06 89 GLU A C 1
ATOM 730 O O . GLU A 1 89 ? 11.844 -4.516 -5.52 1 97.06 89 GLU A O 1
ATOM 735 N N . GLN A 1 90 ? 13.414 -4.586 -4.023 1 96.94 90 GLN A N 1
ATOM 736 C CA . GLN A 1 90 ? 12.734 -5.598 -3.219 1 96.94 90 GLN A CA 1
ATOM 737 C C . GLN A 1 90 ? 11.5 -5.02 -2.531 1 96.94 90 GLN A C 1
ATOM 739 O O . GLN A 1 90 ? 10.492 -5.703 -2.379 1 96.94 90 GLN A O 1
ATOM 744 N N . ILE A 1 91 ? 11.609 -3.797 -2.102 1 98.19 91 ILE A N 1
ATOM 745 C CA . ILE A 1 91 ? 10.461 -3.123 -1.493 1 98.19 91 ILE A CA 1
ATOM 746 C C . ILE A 1 91 ? 9.367 -2.92 -2.535 1 98.19 91 ILE A C 1
ATOM 748 O O . ILE A 1 91 ? 8.195 -3.201 -2.275 1 98.19 91 ILE A O 1
ATOM 752 N N . VAL A 1 92 ? 9.797 -2.504 -3.725 1 98.31 92 VAL A N 1
ATOM 753 C CA . VAL A 1 92 ? 8.859 -2.334 -4.828 1 98.31 92 VAL A CA 1
ATOM 754 C C . VAL A 1 92 ? 8.148 -3.654 -5.113 1 98.31 92 VAL A C 1
ATOM 756 O O . VAL A 1 92 ? 6.93 -3.684 -5.301 1 98.31 92 VAL A O 1
ATOM 759 N N . GLU A 1 93 ? 8.875 -4.703 -5.078 1 97.94 93 GLU A N 1
ATOM 760 C CA . GLU A 1 93 ? 8.328 -6.031 -5.348 1 97.94 93 GLU A CA 1
ATOM 761 C C . GLU A 1 93 ? 7.254 -6.398 -4.328 1 97.94 93 GLU A C 1
ATOM 763 O O . GLU A 1 93 ? 6.246 -7.012 -4.684 1 97.94 93 GLU A O 1
ATOM 768 N N . LEU A 1 94 ? 7.5 -6.051 -3.096 1 97.62 94 LEU A N 1
ATOM 769 C CA . LEU A 1 94 ? 6.52 -6.332 -2.053 1 97.62 94 LEU A CA 1
ATOM 770 C C . LEU A 1 94 ? 5.203 -5.613 -2.332 1 97.62 94 LEU A C 1
ATOM 772 O O . LEU A 1 94 ? 4.129 -6.188 -2.164 1 97.62 94 LEU A O 1
ATOM 776 N N . LEU A 1 95 ? 5.301 -4.398 -2.807 1 98.44 95 LEU A N 1
ATOM 777 C CA . LEU A 1 95 ? 4.105 -3.613 -3.096 1 98.44 95 LEU A CA 1
ATOM 778 C C . LEU A 1 95 ? 3.395 -4.141 -4.336 1 98.44 95 LEU A C 1
ATOM 780 O O . LEU A 1 95 ? 2.164 -4.199 -4.375 1 98.44 95 LEU A O 1
ATOM 784 N N . VAL A 1 96 ? 4.129 -4.477 -5.355 1 98.62 96 VAL A N 1
ATOM 785 C CA . VAL A 1 96 ? 3.566 -5.043 -6.578 1 98.62 96 VAL A CA 1
ATOM 786 C C . VAL A 1 96 ? 2.842 -6.348 -6.258 1 98.62 96 VAL A C 1
ATOM 788 O O . VAL A 1 96 ? 1.718 -6.57 -6.711 1 98.62 96 VAL A O 1
ATOM 791 N N . LEU A 1 97 ? 3.49 -7.148 -5.414 1 98.25 97 LEU A N 1
ATOM 792 C CA . LEU A 1 97 ? 2.883 -8.414 -5.012 1 98.25 97 LEU A CA 1
ATOM 793 C C . LEU A 1 97 ? 1.583 -8.172 -4.25 1 98.25 97 LEU A C 1
ATOM 795 O O . LEU A 1 97 ? 0.567 -8.812 -4.531 1 98.25 97 LEU A O 1
ATOM 799 N N . GLU A 1 98 ? 1.593 -7.27 -3.32 1 98.19 98 GLU A N 1
ATOM 800 C CA . GLU A 1 98 ? 0.397 -6.934 -2.553 1 98.19 98 GLU A CA 1
ATOM 801 C C . GLU A 1 98 ? -0.754 -6.531 -3.473 1 98.19 98 GLU A C 1
ATOM 803 O O . GLU A 1 98 ? -1.868 -7.043 -3.336 1 98.19 98 GLU A O 1
ATOM 808 N N . GLN A 1 99 ? -0.435 -5.594 -4.391 1 98.38 99 GLN A N 1
ATOM 809 C CA . GLN A 1 99 ? -1.472 -5.098 -5.289 1 98.38 99 GLN A CA 1
ATOM 810 C C . GLN A 1 99 ? -1.938 -6.191 -6.246 1 98.38 99 GLN A C 1
ATOM 812 O O . GLN A 1 99 ? -3.131 -6.305 -6.535 1 98.38 99 GLN A O 1
ATOM 817 N N . PHE A 1 100 ? -1.02 -7.012 -6.777 1 98.75 100 PHE A N 1
ATOM 818 C CA . PHE A 1 100 ? -1.349 -8.125 -7.664 1 98.75 100 PHE A CA 1
ATOM 819 C C . PHE A 1 100 ? -2.332 -9.078 -6.996 1 98.75 100 PHE A C 1
ATOM 821 O O . PHE A 1 100 ? -3.357 -9.43 -7.582 1 98.75 100 PHE A O 1
ATOM 828 N N . LEU A 1 101 ? -2.055 -9.43 -5.797 1 97.94 101 LEU A N 1
ATOM 829 C CA . LEU A 1 101 ? -2.908 -10.359 -5.062 1 97.94 101 LEU A CA 1
ATOM 830 C C . LEU A 1 101 ? -4.277 -9.742 -4.793 1 97.94 101 LEU A C 1
ATOM 832 O O . LEU A 1 101 ? -5.297 -10.43 -4.848 1 97.94 101 LEU A O 1
ATOM 836 N N . THR A 1 102 ? -4.266 -8.461 -4.527 1 97.25 102 THR A N 1
ATOM 837 C CA . THR A 1 102 ? -5.48 -7.734 -4.176 1 97.25 102 THR A CA 1
ATOM 838 C C . THR A 1 102 ? -6.449 -7.699 -5.355 1 97.25 102 THR A C 1
ATOM 840 O O . THR A 1 102 ? -7.664 -7.777 -5.168 1 97.25 102 THR A O 1
ATOM 843 N N . ILE A 1 103 ? -5.984 -7.637 -6.551 1 97.94 103 ILE A N 1
ATOM 844 C CA . ILE A 1 103 ? -6.863 -7.344 -7.68 1 97.94 103 ILE A CA 1
ATOM 845 C C . ILE A 1 103 ? -7.238 -8.641 -8.391 1 97.94 103 ILE A C 1
ATOM 847 O O . ILE A 1 103 ? -7.996 -8.625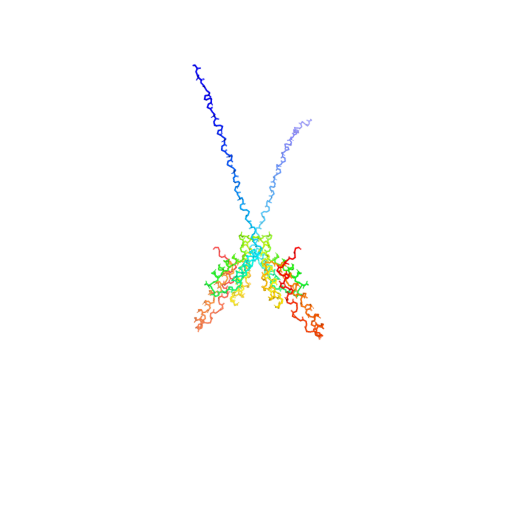 -9.367 1 97.94 103 ILE A O 1
ATOM 851 N N . LEU A 1 104 ? -6.719 -9.695 -7.977 1 97.94 104 LEU A N 1
ATOM 852 C CA . LEU A 1 104 ? -7.098 -10.977 -8.555 1 97.94 104 LEU A CA 1
ATOM 853 C C . LEU A 1 104 ? -8.57 -11.281 -8.289 1 97.94 104 LEU A C 1
ATOM 855 O O . LEU A 1 104 ? -9.086 -10.977 -7.211 1 97.94 104 LEU A O 1
ATOM 859 N N . PRO A 1 105 ? -9.195 -11.867 -9.258 1 96.69 105 PRO A N 1
ATOM 860 C CA . PRO A 1 105 ? -10.547 -12.352 -8.984 1 96.69 105 PRO A CA 1
ATOM 861 C C . PRO A 1 105 ? -10.617 -13.25 -7.75 1 96.69 105 PRO A C 1
ATOM 863 O O . PRO A 1 105 ? -9.656 -13.961 -7.445 1 96.69 105 PRO A O 1
ATOM 866 N N . GLU A 1 106 ? -11.664 -13.414 -7.16 1 95.56 106 GLU A N 1
ATOM 867 C CA . GLU A 1 106 ? -11.828 -13.977 -5.824 1 95.56 106 GLU A CA 1
ATOM 868 C C . GLU A 1 106 ? -11.359 -15.43 -5.777 1 95.56 106 GLU A C 1
ATOM 870 O O . GLU A 1 106 ? -10.5 -15.781 -4.961 1 95.56 106 GLU A O 1
ATOM 875 N N . GLU A 1 107 ? -11.852 -16.219 -6.602 1 94.31 107 GLU A N 1
ATOM 876 C CA . GLU A 1 107 ? -11.508 -17.625 -6.57 1 94.31 107 GLU A CA 1
ATOM 877 C C . GLU A 1 107 ? -10.016 -17.844 -6.824 1 94.31 107 GLU A C 1
ATOM 879 O O . GLU A 1 107 ? -9.383 -18.672 -6.176 1 94.31 107 GLU A O 1
ATOM 884 N N . MET A 1 108 ? -9.539 -17.125 -7.773 1 96.12 108 MET A N 1
ATOM 885 C CA . MET A 1 108 ? -8.117 -17.188 -8.078 1 96.12 108 MET A CA 1
ATOM 886 C C . MET A 1 108 ? -7.281 -16.672 -6.906 1 96.12 108 MET A C 1
ATOM 888 O O . MET A 1 108 ? -6.266 -17.281 -6.555 1 96.12 108 MET A O 1
ATOM 892 N N . GLN A 1 109 ? -7.672 -15.609 -6.359 1 96.88 109 GLN A N 1
ATOM 893 C CA . GLN A 1 109 ? -6.996 -14.992 -5.223 1 96.88 109 GLN A CA 1
ATOM 894 C C . GLN A 1 109 ? -6.887 -15.969 -4.055 1 96.88 109 GLN A C 1
ATOM 896 O O . GLN A 1 109 ? -5.812 -16.141 -3.473 1 96.88 109 GLN A O 1
ATOM 901 N N . ASP A 1 110 ? -7.988 -16.594 -3.711 1 95.5 110 ASP A N 1
ATOM 902 C CA . ASP A 1 110 ? -8.008 -17.562 -2.621 1 95.5 110 ASP A CA 1
ATOM 903 C C . ASP A 1 110 ? -7.016 -18.703 -2.879 1 95.5 110 ASP A C 1
ATOM 905 O O . ASP A 1 110 ? -6.273 -19.109 -1.98 1 95.5 110 ASP A O 1
ATOM 909 N N . TRP A 1 111 ? -7.078 -19.141 -4.043 1 94.12 111 TRP A N 1
ATOM 910 C CA . TRP A 1 111 ? -6.203 -20.234 -4.449 1 94.12 111 TRP A CA 1
ATOM 911 C C . TRP A 1 111 ? -4.738 -19.828 -4.32 1 94.12 111 TRP A C 1
ATOM 913 O O . TRP A 1 111 ? -3.939 -20.562 -3.729 1 94.12 111 TRP A O 1
ATOM 923 N N . VAL A 1 112 ? -4.371 -18.75 -4.895 1 95.12 112 VAL A N 1
ATOM 924 C CA . VAL A 1 112 ? -2.984 -18.297 -4.906 1 95.12 112 VAL A CA 1
ATOM 925 C C . VAL A 1 112 ? -2.516 -18.031 -3.479 1 95.12 112 VAL A C 1
ATOM 927 O O . VAL A 1 112 ? -1.398 -18.391 -3.107 1 95.12 112 VAL A O 1
ATOM 930 N N . GLN A 1 113 ? -3.359 -17.438 -2.66 1 93.62 113 GLN A N 1
ATOM 931 C CA . GLN A 1 113 ? -3.002 -17.047 -1.302 1 93.62 113 GLN A CA 1
ATOM 932 C C . GLN A 1 113 ? -2.764 -18.266 -0.42 1 93.62 113 GLN A C 1
ATOM 934 O O . GLN A 1 113 ? -2.035 -18.203 0.571 1 93.62 113 GLN A O 1
ATOM 939 N N . GLU A 1 114 ? -3.365 -19.344 -0.773 1 91.44 114 GLU A N 1
ATOM 940 C CA . GLU A 1 114 ? -3.145 -20.578 -0.023 1 91.44 114 GLU A CA 1
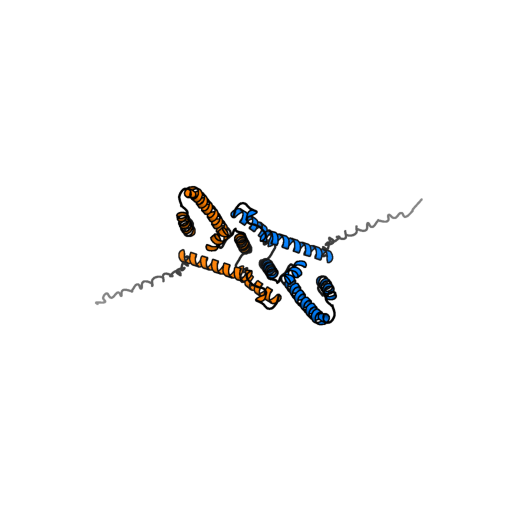ATOM 941 C C . GLU A 1 114 ? -1.678 -21 -0.071 1 91.44 114 GLU A C 1
ATOM 943 O O . GLU A 1 114 ? -1.175 -21.625 0.864 1 91.44 114 GLU A O 1
ATOM 948 N N . TYR A 1 115 ? -1.047 -20.625 -1.105 1 89.19 115 TYR A N 1
ATOM 949 C CA . TYR A 1 115 ? 0.345 -21.031 -1.281 1 89.19 115 TYR A CA 1
ATOM 950 C C . TYR A 1 115 ? 1.29 -19.953 -0.743 1 89.19 115 TYR A C 1
ATOM 952 O O . TYR A 1 115 ? 2.508 -20.156 -0.709 1 89.19 115 TYR A O 1
ATOM 960 N N . ARG A 1 116 ? 0.843 -18.797 -0.413 1 90 116 ARG A N 1
ATOM 961 C CA . ARG A 1 116 ? 1.589 -17.719 0.233 1 90 116 ARG A CA 1
ATOM 962 C C . ARG A 1 116 ? 2.844 -17.375 -0.56 1 90 116 ARG A C 1
ATOM 964 O O . ARG A 1 116 ? 3.955 -17.422 -0.027 1 90 116 ARG A O 1
ATOM 971 N N . PRO A 1 117 ? 2.637 -16.938 -1.789 1 92.94 117 PRO A N 1
ATOM 972 C CA . PRO A 1 117 ? 3.811 -16.594 -2.598 1 92.94 117 PRO A CA 1
ATOM 973 C C . PRO A 1 117 ? 4.617 -15.438 -2.01 1 92.94 117 PRO A C 1
ATOM 975 O O . PRO A 1 117 ? 4.039 -14.492 -1.471 1 92.94 117 PRO A O 1
ATOM 978 N N . LYS A 1 118 ? 5.91 -15.531 -2.188 1 90.69 118 LYS A N 1
ATOM 979 C CA . LYS A 1 118 ? 6.797 -14.5 -1.658 1 90.69 118 LYS A CA 1
ATOM 980 C C . LYS A 1 118 ? 7.176 -13.492 -2.74 1 90.69 118 LYS A C 1
ATOM 982 O O . LYS A 1 118 ? 7.656 -12.398 -2.436 1 90.69 118 LYS A O 1
ATOM 987 N N . THR A 1 119 ? 7.035 -13.859 -3.941 1 92.44 119 THR A N 1
ATOM 988 C CA . THR A 1 119 ? 7.41 -13.008 -5.062 1 92.44 119 THR A CA 1
ATOM 989 C C . THR A 1 119 ? 6.277 -12.93 -6.086 1 92.44 119 THR A C 1
ATOM 991 O O . THR A 1 119 ? 5.406 -13.797 -6.121 1 92.44 119 THR A O 1
ATOM 994 N N . CYS A 1 120 ? 6.332 -11.938 -6.887 1 95.44 120 CYS A N 1
ATOM 995 C CA . CYS A 1 120 ? 5.324 -11.766 -7.922 1 95.44 120 CYS A CA 1
ATOM 996 C C . CYS A 1 120 ? 5.41 -12.875 -8.961 1 95.44 120 CYS A C 1
ATOM 998 O O . CYS A 1 120 ? 4.387 -13.336 -9.469 1 95.44 120 CYS A O 1
ATOM 1000 N N . VAL A 1 121 ? 6.613 -13.305 -9.25 1 95.06 121 VAL A N 1
ATOM 1001 C CA . VAL A 1 121 ? 6.816 -14.367 -10.234 1 95.06 121 VAL A CA 1
ATOM 1002 C C . VAL A 1 121 ? 6.125 -15.648 -9.766 1 95.06 121 VAL A C 1
ATOM 1004 O O . VAL A 1 121 ? 5.449 -16.312 -10.555 1 95.06 121 VAL A O 1
ATOM 1007 N N . GLN A 1 122 ? 6.234 -15.945 -8.492 1 93.5 122 GLN A N 1
ATOM 1008 C CA . GLN A 1 122 ? 5.57 -17.109 -7.914 1 93.5 122 GLN A CA 1
ATOM 1009 C C . GLN A 1 122 ? 4.051 -16.969 -7.984 1 93.5 122 GLN A C 1
ATOM 1011 O O . GLN A 1 122 ? 3.348 -17.906 -8.359 1 93.5 122 GLN A O 1
ATOM 1016 N N . ALA A 1 123 ? 3.578 -15.812 -7.645 1 96.19 123 ALA A N 1
ATOM 1017 C CA . ALA A 1 123 ? 2.141 -15.555 -7.656 1 96.19 123 ALA A CA 1
ATOM 1018 C C . ALA A 1 123 ? 1.574 -15.68 -9.07 1 96.19 123 ALA A C 1
ATOM 1020 O O . ALA A 1 123 ? 0.513 -16.281 -9.266 1 96.19 123 ALA A O 1
ATOM 1021 N N . VAL A 1 124 ? 2.297 -15.188 -10.031 1 97.19 124 VAL A N 1
ATOM 1022 C CA . VAL A 1 124 ? 1.895 -15.258 -11.438 1 97.19 124 VAL A CA 1
ATOM 1023 C C . VAL A 1 124 ? 1.821 -16.719 -11.883 1 97.19 124 VAL A C 1
ATOM 1025 O O . VAL A 1 124 ? 0.854 -17.125 -12.531 1 97.19 124 VAL A O 1
ATOM 1028 N N . THR A 1 125 ? 2.83 -17.422 -11.539 1 96.06 125 THR A N 1
ATOM 1029 C CA . THR A 1 125 ? 2.883 -18.828 -11.914 1 96.06 125 THR A CA 1
ATOM 1030 C C . THR A 1 125 ? 1.691 -19.594 -11.336 1 96.06 125 THR A C 1
ATOM 1032 O O . THR A 1 125 ? 1.056 -20.391 -12.039 1 96.06 125 THR A O 1
ATOM 1035 N N . LEU A 1 126 ? 1.403 -19.297 -10.125 1 94.62 126 LEU A N 1
ATOM 1036 C CA . LEU A 1 126 ? 0.265 -19.938 -9.469 1 94.62 126 LEU A CA 1
ATOM 1037 C C . LEU A 1 126 ? -1.044 -19.531 -10.141 1 94.62 126 LEU A C 1
ATOM 1039 O O . LEU A 1 126 ? -1.92 -20.375 -10.359 1 94.62 126 LEU A O 1
ATOM 1043 N N . ALA A 1 127 ? -1.173 -18.312 -10.445 1 96.75 127 ALA A N 1
ATOM 1044 C CA . ALA A 1 127 ? -2.375 -17.812 -11.102 1 96.75 127 ALA A CA 1
ATOM 1045 C C . ALA A 1 127 ? -2.553 -18.453 -12.477 1 96.75 127 ALA A C 1
ATOM 1047 O O . ALA A 1 127 ? -3.668 -18.812 -12.859 1 96.75 127 ALA A O 1
ATOM 1048 N N . GLU A 1 128 ? -1.524 -18.562 -13.18 1 94.81 128 GLU A N 1
ATOM 1049 C CA . GLU A 1 128 ? -1.573 -19.188 -14.492 1 94.81 128 GLU A CA 1
ATOM 1050 C C . GLU A 1 128 ? -1.949 -20.656 -14.383 1 94.81 128 GLU A C 1
ATOM 1052 O O . GLU A 1 128 ? -2.691 -21.188 -15.219 1 94.81 128 GLU A O 1
ATOM 1057 N N . HIS A 1 129 ? -1.438 -21.297 -13.438 1 92.06 129 HIS A N 1
ATOM 1058 C CA . HIS A 1 129 ? -1.818 -22.688 -13.188 1 92.06 129 HIS A CA 1
ATOM 1059 C C . HIS A 1 129 ? -3.307 -22.797 -12.875 1 92.06 129 HIS A C 1
ATOM 1061 O O . HIS A 1 129 ? -3.967 -23.75 -13.312 1 92.06 129 HIS A O 1
ATOM 1067 N N . PHE A 1 130 ? -3.77 -21.922 -12.086 1 93 130 PHE A N 1
ATOM 1068 C CA . PHE A 1 130 ? -5.195 -21.875 -11.781 1 93 130 PHE A CA 1
ATOM 1069 C C . PHE A 1 130 ? -6.02 -21.781 -13.062 1 93 130 PHE A C 1
ATOM 1071 O O . PHE A 1 130 ? -7.02 -22.484 -13.211 1 93 130 PHE A O 1
ATOM 1078 N N . LEU A 1 131 ? -5.586 -20.891 -13.922 1 91 131 LEU A N 1
ATOM 1079 C CA . LEU A 1 131 ? -6.297 -20.672 -15.172 1 91 131 LEU A CA 1
ATOM 1080 C C . LEU A 1 131 ? -6.277 -21.938 -16.031 1 91 131 LEU A C 1
ATOM 1082 O O . LEU A 1 131 ? -7.273 -22.266 -16.688 1 91 131 LEU A O 1
ATOM 1086 N N . LEU A 1 132 ? -5.184 -22.672 -16.047 1 89 132 LEU A N 1
ATOM 1087 C CA . LEU A 1 132 ? -5.055 -23.922 -16.812 1 89 132 LEU A CA 1
ATOM 1088 C C . LEU A 1 132 ? -5.973 -25 -16.234 1 89 132 LEU A C 1
ATOM 1090 O O . LEU A 1 132 ? -6.625 -25.719 -17 1 89 132 LEU A O 1
ATOM 1094 N N . LYS A 1 133 ? -6.027 -25.078 -14.945 1 87.62 133 LYS A N 1
ATOM 1095 C CA . LYS A 1 133 ? -6.863 -26.078 -14.281 1 87.62 133 LYS A CA 1
ATOM 1096 C C . LYS A 1 133 ? -8.344 -25.797 -14.531 1 87.62 133 LYS A C 1
ATOM 1098 O O . LYS A 1 133 ? -9.141 -26.734 -14.68 1 87.62 133 LYS A O 1
ATOM 1103 N N . GLN A 1 134 ? -8.75 -24.578 -14.508 1 83 134 GLN A N 1
ATOM 1104 C CA . GLN A 1 134 ? -10.133 -24.219 -14.766 1 83 134 GLN A CA 1
ATOM 1105 C C . GLN A 1 134 ? -10.547 -24.578 -16.188 1 83 134 GLN A C 1
ATOM 1107 O O . GLN A 1 134 ? -11.672 -25.016 -16.422 1 83 134 GLN A O 1
ATOM 1112 N N . GLN A 1 135 ? -9.625 -24.391 -17.047 1 78.06 135 GLN A N 1
ATOM 1113 C CA . GLN A 1 135 ? -9.883 -24.75 -18.438 1 78.06 135 GLN A CA 1
ATOM 1114 C C . GLN A 1 135 ? -10.023 -26.25 -18.609 1 78.06 135 GLN A C 1
ATOM 1116 O O . GLN A 1 135 ? -10.875 -26.734 -19.359 1 78.06 135 GLN A O 1
ATOM 1121 N N . GLU A 1 136 ? -9.156 -26.922 -17.922 1 76.31 136 GLU A N 1
ATOM 1122 C CA . GLU A 1 136 ? -9.227 -28.375 -17.984 1 76.31 136 GLU A CA 1
ATOM 1123 C C . GLU A 1 136 ? -10.531 -28.891 -17.391 1 76.31 136 GLU A C 1
ATOM 1125 O O . GLU A 1 136 ? -11.148 -29.812 -17.922 1 76.31 136 GLU A O 1
ATOM 1130 N N . VAL A 1 137 ? -10.875 -28.25 -16.297 1 66.81 137 VAL A N 1
ATOM 1131 C CA . VAL A 1 137 ? -12.117 -28.641 -15.633 1 66.81 137 VAL A CA 1
ATOM 1132 C C . VAL A 1 137 ? -13.305 -28.312 -16.531 1 66.81 137 VAL A C 1
ATOM 1134 O O . VAL A 1 137 ? -14.227 -29.125 -16.672 1 66.81 137 VAL A O 1
ATOM 1137 N N . THR A 1 138 ? -13.203 -27.109 -17.016 1 66.88 138 THR A N 1
ATOM 1138 C CA . THR A 1 138 ? -14.289 -26.703 -17.906 1 66.88 138 THR A CA 1
ATOM 1139 C C . THR A 1 138 ? -14.352 -27.594 -19.141 1 66.88 138 THR A C 1
ATOM 1141 O O . THR A 1 138 ? -15.438 -27.984 -19.578 1 66.88 138 THR A O 1
ATOM 1144 N N . GLU A 1 139 ? -13.164 -27.938 -19.625 1 67.31 139 GLU A N 1
ATOM 1145 C CA . GLU A 1 139 ? -13.109 -28.828 -20.781 1 67.31 139 GLU A CA 1
ATOM 1146 C C . GLU A 1 139 ? -13.57 -30.234 -20.406 1 67.31 139 GLU A C 1
ATOM 1148 O O . GLU A 1 139 ? -14.273 -30.891 -21.188 1 67.31 139 GLU A O 1
ATOM 1153 N N . SER A 1 140 ? -13.062 -30.578 -19.219 1 59.88 140 SER A N 1
ATOM 1154 C CA . SER A 1 140 ? -13.492 -31.891 -18.75 1 59.88 140 SER A CA 1
ATOM 1155 C C . SER A 1 140 ? -14.992 -31.906 -18.484 1 59.88 140 SER A C 1
ATOM 1157 O O . SER A 1 140 ? -15.664 -32.906 -18.781 1 59.88 140 SER A O 1
ATOM 1159 N N . PHE A 1 141 ? -15.359 -30.828 -17.672 1 55.66 141 PHE A N 1
ATOM 1160 C CA . PHE A 1 141 ? -16.797 -30.719 -17.422 1 55.66 141 PHE A CA 1
ATOM 1161 C C . PHE A 1 141 ? -17.562 -30.672 -18.734 1 55.66 141 PHE A C 1
ATOM 1163 O O . PHE A 1 141 ? -18.625 -31.281 -18.859 1 55.66 141 PHE A O 1
ATOM 1170 N N . ARG A 1 142 ? -16.984 -29.969 -19.625 1 51.62 142 ARG A N 1
ATOM 1171 C CA . ARG A 1 142 ? -17.594 -29.938 -20.953 1 51.62 142 ARG A CA 1
ATOM 1172 C C . ARG A 1 142 ? -17.578 -31.328 -21.594 1 51.62 142 ARG A C 1
ATOM 1174 O O . ARG A 1 142 ? -18.562 -31.75 -22.203 1 51.62 142 ARG A O 1
ATOM 1181 N N . LYS A 1 143 ? -16.453 -31.969 -21.266 1 57.38 143 LYS A N 1
ATOM 1182 C CA . LYS A 1 143 ? -16.375 -33.344 -21.797 1 57.38 143 LYS A CA 1
ATOM 1183 C C . LYS A 1 143 ? -17.266 -34.281 -20.984 1 57.38 143 LYS A C 1
ATOM 1185 O O . LYS A 1 143 ? -17.875 -35.188 -21.547 1 57.38 143 LYS A O 1
ATOM 1190 N N . LEU A 1 144 ? -16.969 -34.031 -19.531 1 49.62 144 LEU A N 1
ATOM 1191 C CA . LEU A 1 144 ? -17.797 -34.906 -18.688 1 49.62 144 LEU A CA 1
ATOM 1192 C C . LEU A 1 144 ? -19.266 -34.5 -18.797 1 49.62 144 LEU A C 1
ATOM 1194 O O . LEU A 1 144 ? -20.156 -35.344 -18.594 1 49.62 144 LEU A O 1
ATOM 1198 N N . GLN A 1 145 ? -19.391 -33.031 -18.406 1 50.41 145 GLN A N 1
ATOM 1199 C CA . GLN A 1 145 ? -20.797 -32.781 -18.672 1 50.41 145 GLN A CA 1
ATOM 1200 C C . GLN A 1 145 ? -21.297 -33.625 -19.859 1 50.41 145 GLN A C 1
ATOM 1202 O O . GLN A 1 145 ? -22.5 -33.781 -20.047 1 50.41 145 GLN A O 1
ATOM 1207 N N . GLY A 1 146 ? -20.266 -34.125 -20.516 1 45.38 146 GLY A N 1
ATOM 1208 C CA . GLY A 1 146 ? -20.609 -35.469 -21 1 45.38 146 GLY A CA 1
ATOM 1209 C C . GLY A 1 146 ? -20.25 -36.562 -20.016 1 45.38 146 GLY A C 1
ATOM 1210 O O . GLY A 1 146 ? -21.016 -37.5 -19.797 1 45.38 146 GLY A O 1
ATOM 1211 N N . CYS A 1 147 ? -18.891 -37.094 -19.453 1 41.59 147 CYS A N 1
ATOM 1212 C CA . CYS A 1 147 ? -18.531 -37.969 -18.328 1 41.59 147 CYS A CA 1
ATOM 1213 C C . CYS A 1 147 ? -18 -37.125 -17.172 1 41.59 147 CYS A C 1
ATOM 1215 O O . CYS A 1 147 ? -17.406 -36.062 -17.375 1 41.59 147 CYS A O 1
ATOM 1217 N N . ASP A 1 148 ? -18.141 -37.281 -15.641 1 43.03 148 ASP A N 1
ATOM 1218 C CA . ASP A 1 148 ? -18.047 -36.625 -14.352 1 43.03 148 ASP A CA 1
ATOM 1219 C C . ASP A 1 148 ? -16.594 -36.406 -13.953 1 43.03 148 ASP A C 1
ATOM 1221 O O . ASP A 1 148 ? -15.945 -37.281 -13.414 1 43.03 148 ASP A O 1
ATOM 1225 N N . PRO A 1 149 ? -15.414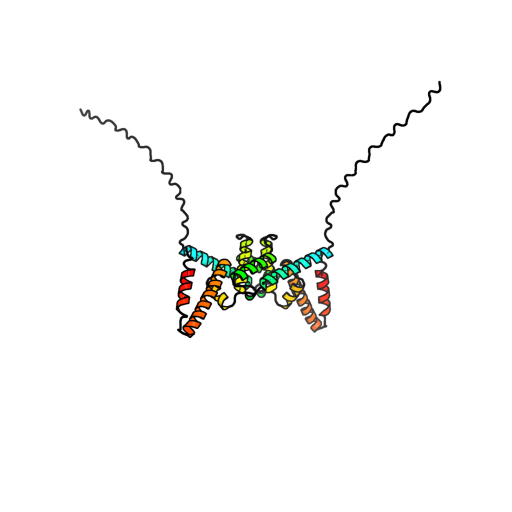 -35.844 -14.492 1 42.72 149 PRO A N 1
ATOM 1226 C CA . PRO A 1 149 ? -13.961 -35.875 -14.383 1 42.72 149 PRO A CA 1
ATOM 1227 C C . PRO A 1 149 ? -13.414 -34.938 -13.312 1 42.72 149 PRO A C 1
ATOM 1229 O O . PRO A 1 149 ? -12.195 -34.812 -13.156 1 42.72 149 PRO A O 1
ATOM 1232 N N . VAL A 1 150 ? -13.891 -34.156 -12.438 1 42.88 150 VAL A N 1
ATOM 1233 C CA . VAL A 1 150 ? -13.359 -33.062 -11.656 1 42.88 150 VAL A CA 1
ATOM 1234 C C . VAL A 1 150 ? -12.383 -33.594 -10.602 1 42.88 150 VAL A C 1
ATOM 1236 O O . VAL A 1 150 ? -11.531 -32.844 -10.109 1 42.88 150 VAL A O 1
ATOM 1239 N N . ALA A 1 151 ? -12.336 -34.812 -10.156 1 40.38 151 ALA A N 1
ATOM 1240 C CA . ALA A 1 151 ? -11.555 -35.281 -9.016 1 40.38 151 ALA A CA 1
ATOM 1241 C C . ALA A 1 151 ? -10.07 -35.375 -9.375 1 40.38 151 ALA A C 1
ATOM 1243 O O . ALA A 1 151 ? -9.211 -35.031 -8.555 1 40.38 151 ALA A O 1
ATOM 1244 N N . GLU A 1 152 ? -9.562 -35.719 -10.547 1 42.12 152 GLU A N 1
ATOM 1245 C CA . GLU A 1 152 ? -8.18 -36.062 -10.875 1 42.12 152 GLU A CA 1
ATOM 1246 C C . GLU A 1 152 ? -7.312 -34.812 -10.961 1 42.12 152 GLU A C 1
ATOM 1248 O O . GLU A 1 152 ? -6.141 -34.844 -10.57 1 42.12 152 GLU A O 1
ATOM 1253 N N . VAL A 1 153 ? -7.82 -33.625 -11.219 1 43.97 153 VAL A N 1
ATOM 1254 C CA . VAL A 1 153 ? -6.996 -32.438 -11.461 1 43.97 153 VAL A CA 1
ATOM 1255 C C . VAL A 1 153 ? -6.434 -31.938 -10.141 1 43.97 153 VAL A C 1
ATOM 1257 O O . VAL A 1 153 ? -5.309 -31.422 -10.086 1 43.97 153 VAL A O 1
ATOM 1260 N N . TYR A 1 154 ? -7.062 -32.062 -9.023 1 40.91 154 TYR A N 1
ATOM 1261 C CA . TYR A 1 154 ? -6.578 -31.547 -7.746 1 40.91 154 TYR A CA 1
ATOM 1262 C C . TYR A 1 154 ? -5.289 -32.25 -7.328 1 40.91 154 TYR A C 1
ATOM 1264 O O . TYR A 1 154 ? -4.371 -31.609 -6.812 1 40.91 154 TYR A O 1
ATOM 1272 N N . HIS A 1 155 ? -5.039 -33.5 -7.617 1 43.09 155 HIS A N 1
ATOM 1273 C CA . HIS A 1 155 ? -3.881 -34.281 -7.191 1 43.09 155 HIS A CA 1
ATOM 1274 C C . HIS A 1 155 ? -2.617 -33.812 -7.918 1 43.09 155 HIS A C 1
ATOM 1276 O O . HIS A 1 155 ? -1.544 -33.75 -7.312 1 43.09 155 HIS A O 1
ATOM 1282 N N . LYS A 1 156 ? -2.654 -33.438 -9.109 1 45.38 156 LYS A N 1
ATOM 1283 C CA . LYS A 1 156 ? -1.459 -33.125 -9.883 1 45.38 156 LYS A CA 1
ATOM 1284 C C . LYS A 1 156 ? -0.871 -31.766 -9.453 1 45.38 156 LYS A C 1
ATOM 1286 O O . LYS A 1 156 ? 0.349 -31.625 -9.359 1 45.38 156 LYS A O 1
ATOM 1291 N N . ILE A 1 157 ? -1.616 -30.844 -9.109 1 45.41 157 ILE A N 1
ATOM 1292 C CA . ILE A 1 157 ? -1.098 -29.531 -8.742 1 45.41 157 ILE A CA 1
ATOM 1293 C C . ILE A 1 157 ? -0.328 -29.641 -7.426 1 45.41 157 ILE A C 1
ATOM 1295 O O . ILE A 1 157 ? 0.732 -29.031 -7.27 1 45.41 157 ILE A O 1
ATOM 1299 N N . LYS A 1 158 ? -0.724 -30.453 -6.535 1 45.69 158 LYS A N 1
ATOM 1300 C CA . LYS A 1 158 ? -0.022 -30.625 -5.266 1 45.69 158 LYS A CA 1
ATOM 1301 C C . LYS A 1 158 ? 1.386 -31.172 -5.488 1 45.69 158 LYS A C 1
ATOM 1303 O O . LYS A 1 158 ? 2.334 -30.75 -4.824 1 45.69 158 LYS A O 1
ATOM 1308 N N . THR A 1 159 ? 1.555 -32.031 -6.41 1 47.34 159 THR A N 1
ATOM 1309 C CA . THR A 1 159 ? 2.852 -32.656 -6.656 1 47.34 159 THR A CA 1
ATOM 1310 C C . THR A 1 159 ? 3.814 -31.656 -7.293 1 47.34 159 THR A C 1
ATOM 1312 O O . THR A 1 159 ? 5.004 -31.641 -6.965 1 47.34 159 THR A O 1
ATOM 1315 N N . LEU A 1 160 ? 3.299 -30.828 -8.258 1 44.38 160 LEU A N 1
ATOM 1316 C CA . LEU A 1 160 ? 4.156 -29.891 -8.984 1 44.38 160 LEU A CA 1
ATOM 1317 C C . LEU A 1 160 ? 4.672 -28.797 -8.062 1 44.38 160 LEU A C 1
ATOM 1319 O O . LEU A 1 160 ? 5.797 -28.312 -8.234 1 44.38 160 LEU A O 1
ATOM 1323 N N . ALA A 1 161 ? 3.881 -28.312 -7.203 1 42.69 161 ALA A N 1
ATOM 1324 C CA . ALA A 1 161 ? 4.312 -27.297 -6.246 1 42.69 161 ALA A CA 1
ATOM 1325 C C . ALA A 1 161 ? 5.438 -27.828 -5.363 1 42.69 161 ALA A C 1
ATOM 1327 O O . ALA A 1 161 ? 6.293 -27.062 -4.91 1 42.69 161 ALA A O 1
ATOM 1328 N N . GLN A 1 162 ? 5.449 -29.047 -5.094 1 45.03 162 GLN A N 1
ATOM 1329 C CA . GLN A 1 162 ? 6.473 -29.625 -4.234 1 45.03 162 GLN A CA 1
ATOM 1330 C C . GLN A 1 162 ? 7.785 -29.812 -4.992 1 45.03 162 GLN A C 1
ATOM 1332 O O . GLN A 1 162 ? 8.859 -29.844 -4.387 1 45.03 162 GLN A O 1
ATOM 1337 N N . ASN A 1 163 ? 7.824 -30.328 -6.219 1 37.97 163 ASN A N 1
ATOM 1338 C CA . ASN A 1 163 ? 9.062 -30.609 -6.949 1 37.97 163 ASN A CA 1
ATOM 1339 C C . ASN A 1 163 ? 9.258 -29.625 -8.102 1 37.97 163 ASN A C 1
ATOM 1341 O O . ASN A 1 163 ? 8.789 -29.859 -9.211 1 37.97 163 ASN A O 1
ATOM 1345 N N . PRO A 1 164 ? 9.57 -28.375 -7.801 1 41.66 164 PRO A N 1
ATOM 1346 C CA . PRO A 1 164 ? 9.875 -27.516 -8.945 1 41.66 164 PRO A CA 1
ATOM 1347 C C . PRO A 1 164 ? 10.906 -28.125 -9.891 1 41.66 164 PRO A C 1
ATOM 1349 O O . PRO A 1 164 ? 11.773 -28.875 -9.445 1 41.66 164 PRO A O 1
ATOM 1352 N N . GLY A 1 165 ? 10.508 -28.562 -11.031 1 33.53 165 GLY A N 1
ATOM 1353 C CA . GLY A 1 165 ? 11.25 -29.344 -12.016 1 33.53 165 GLY A CA 1
ATOM 1354 C C . GLY A 1 165 ? 12.711 -28.953 -12.102 1 33.53 165 GLY A C 1
ATOM 1355 O O . GLY A 1 165 ? 13.055 -27.781 -12.016 1 33.53 165 GLY A O 1
ATOM 1356 N N . GLU A 1 166 ? 13.664 -29.953 -11.906 1 32.62 166 GLU A N 1
ATOM 1357 C CA . GLU A 1 166 ? 15 -29.938 -12.492 1 32.62 166 GLU A CA 1
ATOM 1358 C C . GLU A 1 166 ? 14.953 -29.5 -13.953 1 32.62 166 GLU A C 1
ATOM 1360 O O . GLU A 1 166 ? 14.055 -29.891 -14.703 1 32.62 166 GLU A O 1
ATOM 1365 N N . MET B 1 1 ? 67.938 80.062 -39.062 1 23.92 1 MET B N 1
ATOM 1366 C CA . MET B 1 1 ? 68.375 78.938 -38.281 1 23.92 1 MET B CA 1
ATOM 1367 C C . MET B 1 1 ? 67.312 78.438 -37.312 1 23.92 1 MET B C 1
ATOM 1369 O O . MET B 1 1 ? 67.438 78.688 -36.094 1 23.92 1 MET B O 1
ATOM 1373 N N . ALA B 1 2 ? 66.062 78.562 -37.781 1 24.28 2 ALA B N 1
ATOM 1374 C CA . ALA B 1 2 ? 64.688 78.625 -37.25 1 24.28 2 ALA B CA 1
ATOM 1375 C C . ALA B 1 2 ? 64.25 77.188 -36.75 1 24.28 2 ALA B C 1
ATOM 1377 O O . ALA B 1 2 ? 63.281 76.625 -37.312 1 24.28 2 ALA B O 1
ATOM 1378 N N . ALA B 1 3 ? 65.312 76.25 -36.562 1 32.38 3 ALA B N 1
ATOM 1379 C CA . ALA B 1 3 ? 64.875 74.875 -36.469 1 32.38 3 ALA B CA 1
ATOM 1380 C C . ALA B 1 3 ? 63.969 74.625 -35.281 1 32.38 3 ALA B C 1
ATOM 1382 O O . ALA B 1 3 ? 64.438 74.562 -34.125 1 32.38 3 ALA B O 1
ATOM 1383 N N . LYS B 1 4 ? 62.75 75.312 -35.375 1 28.83 4 LYS B N 1
ATOM 1384 C CA . LYS B 1 4 ? 61.719 75.312 -34.344 1 28.83 4 LYS B CA 1
ATOM 1385 C C . LYS B 1 4 ? 61.5 73.875 -33.781 1 28.83 4 LYS B C 1
ATOM 1387 O O . LYS B 1 4 ? 61.969 72.938 -34.344 1 28.83 4 LYS B O 1
ATOM 1392 N N . ARG B 1 5 ? 60.312 73.625 -33 1 26.59 5 ARG B N 1
ATOM 1393 C CA . ARG B 1 5 ? 59.594 73.312 -31.797 1 26.59 5 ARG B CA 1
ATOM 1394 C C . ARG B 1 5 ? 59 71.875 -31.906 1 26.59 5 ARG B C 1
ATOM 1396 O O . ARG B 1 5 ? 58.344 71.438 -30.969 1 26.59 5 ARG B O 1
ATOM 1403 N N . ASN B 1 6 ? 58.844 71.312 -33.156 1 29.31 6 ASN B N 1
ATOM 1404 C CA . ASN B 1 6 ? 57.656 70.5 -33.25 1 29.31 6 ASN B CA 1
ATOM 1405 C C . ASN B 1 6 ? 57.781 69.25 -32.406 1 29.31 6 ASN B C 1
ATOM 1407 O O . ASN B 1 6 ? 58.344 68.25 -32.875 1 29.31 6 ASN B O 1
ATOM 1411 N N . MET B 1 7 ? 58.438 69.375 -31.203 1 32.66 7 MET B N 1
ATOM 1412 C CA . MET B 1 7 ? 58.531 68.125 -30.391 1 32.66 7 MET B CA 1
ATOM 1413 C C . MET B 1 7 ? 57.188 67.438 -30.312 1 32.66 7 MET B C 1
ATOM 1415 O O . MET B 1 7 ? 56.188 68 -29.875 1 32.66 7 MET B O 1
ATOM 1419 N N . VAL B 1 8 ? 56.812 66.562 -31.219 1 30.77 8 VAL B N 1
ATOM 1420 C CA . VAL B 1 8 ? 55.719 65.625 -31.469 1 30.77 8 VAL B CA 1
ATOM 1421 C C . VAL B 1 8 ? 55.344 64.938 -30.172 1 30.77 8 VAL B C 1
ATOM 1423 O O . VAL B 1 8 ? 56.188 64.5 -29.391 1 30.77 8 VAL B O 1
ATOM 1426 N N . ALA B 1 9 ? 54.188 65.25 -29.531 1 29.59 9 ALA B N 1
ATOM 1427 C CA . ALA B 1 9 ? 53.281 64.75 -28.484 1 29.59 9 ALA B CA 1
ATOM 1428 C C . ALA B 1 9 ? 53.062 63.25 -28.578 1 29.59 9 ALA B C 1
ATOM 1430 O O . ALA B 1 9 ? 52.5 62.75 -29.562 1 29.59 9 ALA B O 1
ATOM 1431 N N . GLN B 1 10 ? 54.125 62.438 -28.406 1 28.83 10 GLN B N 1
ATOM 1432 C CA . GLN B 1 10 ? 53.938 61 -28.25 1 28.83 10 GLN B CA 1
ATOM 1433 C C . GLN B 1 10 ? 52.688 60.656 -27.469 1 28.83 10 GLN B C 1
ATOM 1435 O O . GLN B 1 10 ? 52.5 61.156 -26.344 1 28.83 10 GLN B O 1
ATOM 1440 N N . TYR B 1 11 ? 51.5 60.438 -28.125 1 31.53 11 TYR B N 1
ATOM 1441 C CA . TYR B 1 11 ? 50.188 59.938 -27.766 1 31.53 11 TYR B CA 1
ATOM 1442 C C . TYR B 1 11 ? 50.281 58.75 -26.828 1 31.53 11 TYR B C 1
ATOM 1444 O O . TYR B 1 11 ? 50.969 57.75 -27.125 1 31.53 11 TYR B O 1
ATOM 1452 N N . LEU B 1 12 ? 50.531 58.938 -25.531 1 30.28 12 LEU B N 1
ATOM 1453 C CA . LEU B 1 12 ? 50.375 57.969 -24.422 1 30.28 12 LEU B CA 1
ATOM 1454 C C . LEU B 1 12 ? 49.125 57.125 -24.656 1 30.28 12 LEU B C 1
ATOM 1456 O O . LEU B 1 12 ? 48 57.594 -24.578 1 30.28 12 LEU B O 1
ATOM 1460 N N . GLN B 1 13 ? 49.031 56.344 -25.734 1 33.28 13 GLN B N 1
ATOM 1461 C CA . GLN B 1 13 ? 47.969 55.375 -25.906 1 33.28 13 GLN B CA 1
ATOM 1462 C C . GLN B 1 13 ? 47.625 54.656 -24.609 1 33.28 13 GLN B C 1
ATOM 1464 O O . GLN B 1 13 ? 48.531 54.062 -23.984 1 33.28 13 GLN B O 1
ATOM 1469 N N . CYS B 1 14 ? 46.812 55.219 -23.75 1 36.88 14 CYS B N 1
ATOM 1470 C CA . CYS B 1 14 ? 46.25 54.594 -22.562 1 36.88 14 CYS B CA 1
ATOM 1471 C C . CYS B 1 14 ? 45.906 53.125 -22.812 1 36.88 14 CYS B C 1
ATOM 1473 O O . CYS B 1 14 ? 45.312 52.812 -23.828 1 36.88 14 CYS B O 1
ATOM 1475 N N . PRO B 1 15 ? 46.75 52.188 -22.359 1 40.19 15 PRO B N 1
ATOM 1476 C CA . PRO B 1 15 ? 46.344 50.781 -22.516 1 40.19 15 PRO B CA 1
ATOM 1477 C C . PRO B 1 15 ? 44.844 50.562 -22.312 1 40.19 15 PRO B C 1
ATOM 1479 O O . PRO B 1 15 ? 44.188 51.375 -21.641 1 40.19 15 PRO B O 1
ATOM 1482 N N . ALA B 1 16 ? 44.156 49.969 -23.312 1 38.78 16 ALA B N 1
ATOM 1483 C CA . ALA B 1 16 ? 42.75 49.562 -23.281 1 38.78 16 ALA B CA 1
ATOM 1484 C C . ALA B 1 16 ? 42.344 49.031 -21.906 1 38.78 16 ALA B C 1
ATOM 1486 O O . ALA B 1 16 ? 43.188 48.469 -21.188 1 38.78 16 ALA B O 1
ATOM 1487 N N . PRO B 1 17 ? 41.312 49.688 -21.25 1 36.5 17 PRO B N 1
ATOM 1488 C CA . PRO B 1 17 ? 40.812 49.188 -19.953 1 36.5 17 PRO B CA 1
ATOM 1489 C C . PRO B 1 17 ? 40.719 47.688 -19.891 1 36.5 17 PRO B C 1
ATOM 1491 O O . PRO B 1 17 ? 40.562 47 -20.906 1 36.5 17 PRO B O 1
ATOM 1494 N N . LEU B 1 18 ? 41.5 47 -18.984 1 37.97 18 LEU B N 1
ATOM 1495 C CA . LEU B 1 18 ? 41.312 45.594 -18.609 1 37.97 18 LEU B CA 1
ATOM 1496 C C . LEU B 1 18 ? 39.844 45.188 -18.797 1 37.97 18 LEU B C 1
ATOM 1498 O O . LEU B 1 18 ? 38.938 45.906 -18.312 1 37.97 18 LEU B O 1
ATOM 1502 N N . GLU B 1 19 ? 39.438 44.562 -19.953 1 40.59 19 GLU B N 1
ATOM 1503 C CA . GLU B 1 19 ? 38.156 43.906 -20.094 1 40.59 19 GLU B CA 1
ATOM 1504 C C . GLU B 1 19 ? 37.625 43.438 -18.75 1 40.59 19 GLU B C 1
ATOM 1506 O O . GLU B 1 19 ? 38.312 42.719 -18.016 1 40.59 19 GLU B O 1
ATOM 1511 N N . GLN B 1 20 ? 37 44.281 -17.938 1 42.38 20 GLN B N 1
ATOM 1512 C CA . GLN B 1 20 ? 36.188 43.812 -16.812 1 42.38 20 GLN B CA 1
ATOM 1513 C C . GLN B 1 20 ? 35.688 42.406 -17.047 1 42.38 20 GLN B C 1
ATOM 1515 O O . GLN B 1 20 ? 34.969 42.156 -18.031 1 42.38 20 GLN B O 1
ATOM 1520 N N . ARG B 1 21 ? 36.469 41.312 -16.875 1 39.97 21 ARG B N 1
ATOM 1521 C CA . ARG B 1 21 ? 35.938 39.969 -16.781 1 39.97 21 ARG B CA 1
ATOM 1522 C C . ARG B 1 21 ? 34.5 40 -16.219 1 39.97 21 ARG B C 1
ATOM 1524 O O . ARG B 1 21 ? 34.312 40.312 -15.047 1 39.97 21 ARG B O 1
ATOM 1531 N N . VAL B 1 22 ? 33.562 40.5 -17.016 1 43.12 22 VAL B N 1
ATOM 1532 C CA . VAL B 1 22 ? 32.188 40.188 -16.641 1 43.12 22 VAL B CA 1
ATOM 1533 C C . VAL B 1 22 ? 32.125 38.812 -15.984 1 43.12 22 VAL B C 1
ATOM 1535 O O . VAL B 1 22 ? 32.594 37.844 -16.547 1 43.12 22 VAL B O 1
ATOM 1538 N N . GLN B 1 23 ? 32.594 38.656 -14.711 1 45.38 23 GLN B N 1
ATOM 1539 C CA . GLN B 1 23 ? 32.25 37.406 -14.023 1 45.38 23 GLN B CA 1
ATOM 1540 C C . GLN B 1 23 ? 30.906 36.875 -14.523 1 45.38 23 GLN B C 1
ATOM 1542 O O . GLN B 1 23 ? 30.016 37.656 -14.898 1 45.38 23 GLN B O 1
ATOM 1547 N N . PRO B 1 24 ? 30.938 35.75 -15.234 1 49.88 24 PRO B N 1
ATOM 1548 C CA . PRO B 1 24 ? 29.625 35.188 -15.562 1 49.88 24 PRO B CA 1
ATOM 1549 C C . PRO B 1 24 ? 28.562 35.531 -14.508 1 49.88 24 PRO B C 1
ATOM 1551 O O . PRO B 1 24 ? 28.844 35.5 -13.312 1 49.88 24 PRO B O 1
ATOM 1554 N N . SER B 1 25 ? 27.781 36.594 -14.695 1 45.97 25 SER B N 1
ATOM 1555 C CA . SER B 1 25 ? 26.594 36.688 -13.852 1 45.97 25 SER B CA 1
ATOM 1556 C C . SER B 1 25 ? 26.125 35.312 -13.406 1 45.97 25 SER B C 1
ATOM 1558 O O . SER B 1 25 ? 25.734 34.469 -14.234 1 45.97 25 SER B O 1
ATOM 1560 N N . VAL B 1 26 ? 26.781 34.688 -12.547 1 47.94 26 VAL B N 1
ATOM 1561 C CA . VAL B 1 26 ? 26.078 33.562 -11.914 1 47.94 26 VAL B CA 1
ATOM 1562 C C . VAL B 1 26 ? 24.578 33.875 -11.836 1 47.94 26 VAL B C 1
ATOM 1564 O O . VAL B 1 26 ? 24.188 34.844 -11.172 1 47.94 26 VAL B O 1
ATOM 1567 N N . LYS B 1 27 ? 23.891 33.938 -12.938 1 46.5 27 LYS B N 1
ATOM 1568 C CA . LYS B 1 27 ? 22.438 33.938 -12.836 1 46.5 27 LYS B CA 1
ATOM 1569 C C . LYS B 1 27 ? 21.969 33.281 -11.531 1 46.5 27 LYS B C 1
ATOM 1571 O O . LYS B 1 27 ? 22.219 32.094 -11.305 1 46.5 27 LYS B O 1
ATOM 1576 N N . MET B 1 28 ? 22.125 33.844 -10.438 1 49.06 28 MET B N 1
ATOM 1577 C CA . MET B 1 28 ? 21.469 33.312 -9.242 1 49.06 28 MET B CA 1
ATOM 1578 C C . MET B 1 28 ? 20.125 32.688 -9.602 1 49.06 28 MET B C 1
ATOM 1580 O O . MET B 1 28 ? 19.266 33.312 -10.211 1 49.06 28 MET B O 1
ATOM 1584 N N . GLU B 1 29 ? 20.094 31.562 -10.07 1 53.94 29 GLU B N 1
ATOM 1585 C CA . GLU B 1 29 ? 18.812 30.859 -10.25 1 53.94 29 GLU B CA 1
ATOM 1586 C C . GLU B 1 29 ? 17.781 31.328 -9.227 1 53.94 29 GLU B C 1
ATOM 1588 O O . GLU B 1 29 ? 18 31.172 -8.016 1 53.94 29 GLU B O 1
ATOM 1593 N N . LYS B 1 30 ? 17.359 32.531 -9.234 1 60.03 30 LYS B N 1
ATOM 1594 C CA . LYS B 1 30 ? 16.359 33.125 -8.367 1 60.03 30 LYS B CA 1
ATOM 1595 C C . LYS B 1 30 ? 15.359 32.094 -7.879 1 60.03 30 LYS B C 1
ATOM 1597 O O . LYS B 1 30 ? 14.844 31.297 -8.672 1 60.03 30 LYS B O 1
A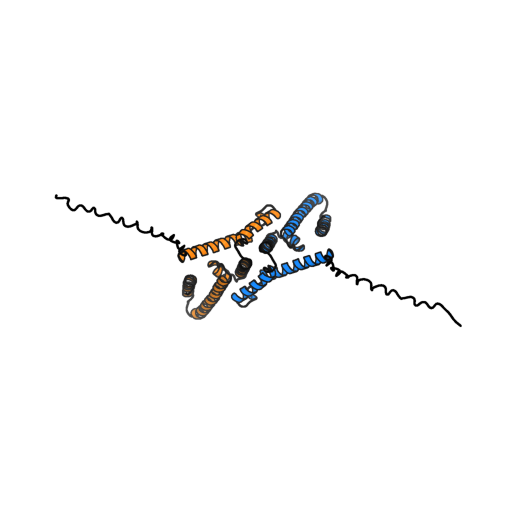TOM 1602 N N . GLU B 1 31 ? 15.438 31.719 -6.711 1 70.31 31 GLU B N 1
ATOM 1603 C CA . GLU B 1 31 ? 14.406 30.891 -6.094 1 70.31 31 GLU B CA 1
ATOM 1604 C C . GLU B 1 31 ? 13.016 31.266 -6.594 1 70.31 31 GLU B C 1
ATOM 1606 O O . GLU B 1 31 ? 12.711 32.438 -6.742 1 70.31 31 GLU B O 1
ATOM 1611 N N . PRO B 1 32 ? 12.469 30.391 -7.25 1 72 32 PRO B N 1
ATOM 1612 C CA . PRO B 1 32 ? 11.133 30.719 -7.758 1 72 32 PRO B CA 1
ATOM 1613 C C . PRO B 1 32 ? 10.312 31.531 -6.762 1 72 32 PRO B C 1
ATOM 1615 O O . PRO B 1 32 ? 10.516 31.422 -5.551 1 72 32 PRO B O 1
ATOM 1618 N N . ASP B 1 33 ? 9.625 32.469 -7.207 1 84.56 33 ASP B N 1
ATOM 1619 C CA . ASP B 1 33 ? 8.609 33.188 -6.445 1 84.56 33 ASP B CA 1
ATOM 1620 C C . ASP B 1 33 ? 7.797 32.25 -5.574 1 84.56 33 ASP B C 1
ATOM 1622 O O . ASP B 1 33 ? 7.516 31.109 -5.977 1 84.56 33 ASP B O 1
ATOM 1626 N N . PRO B 1 34 ? 7.629 32.625 -4.398 1 81.94 34 PRO B N 1
ATOM 1627 C CA . PRO B 1 34 ? 6.871 31.766 -3.48 1 81.94 34 PRO B CA 1
ATOM 1628 C C . PRO B 1 34 ? 5.586 31.234 -4.102 1 81.94 34 PRO B C 1
ATOM 1630 O O . PRO B 1 34 ? 5.207 30.078 -3.855 1 81.94 34 PRO B O 1
ATOM 1633 N N . MET B 1 35 ? 4.902 32 -4.832 1 84.38 35 MET B N 1
ATOM 1634 C CA . MET B 1 35 ? 3.664 31.578 -5.477 1 84.38 35 MET B CA 1
ATOM 1635 C C . MET B 1 35 ? 3.938 30.516 -6.523 1 84.38 35 MET B C 1
ATOM 1637 O O . MET B 1 35 ? 3.184 29.547 -6.637 1 84.38 35 MET B O 1
ATOM 1641 N N . VAL B 1 36 ? 5.039 30.703 -7.18 1 84.62 36 VAL B N 1
ATOM 1642 C CA . VAL B 1 36 ? 5.422 29.734 -8.203 1 84.62 36 VAL B CA 1
ATOM 1643 C C . VAL B 1 36 ? 5.871 28.438 -7.547 1 84.62 36 VAL B C 1
ATOM 1645 O O . VAL B 1 36 ? 5.512 27.344 -8 1 84.62 36 VAL B O 1
ATOM 1648 N N . LYS B 1 37 ? 6.574 28.641 -6.535 1 82.94 37 LYS B N 1
ATOM 1649 C CA . LYS B 1 37 ? 7.023 27.469 -5.793 1 82.94 37 LYS B CA 1
ATOM 1650 C C . LYS B 1 37 ? 5.836 26.672 -5.254 1 82.94 37 LYS B C 1
ATOM 1652 O O . LYS B 1 37 ? 5.812 25.438 -5.348 1 82.94 37 LYS B O 1
ATOM 1657 N N . ALA B 1 38 ? 4.879 27.375 -4.719 1 79.94 38 ALA B N 1
ATOM 1658 C CA . ALA B 1 38 ? 3.68 26.719 -4.188 1 79.94 38 ALA B CA 1
ATOM 1659 C C . ALA B 1 38 ? 2.916 25.984 -5.289 1 79.94 38 ALA B C 1
ATOM 1661 O O . ALA B 1 38 ? 2.414 24.891 -5.074 1 79.94 38 ALA B O 1
ATOM 1662 N N . ALA B 1 39 ? 2.855 26.562 -6.395 1 82.88 39 ALA B N 1
ATOM 1663 C CA . ALA B 1 39 ? 2.156 25.953 -7.523 1 82.88 39 ALA B CA 1
ATOM 1664 C C . ALA B 1 39 ? 2.857 24.688 -7.98 1 82.88 39 ALA B C 1
ATOM 1666 O O . ALA B 1 39 ? 2.203 23.688 -8.289 1 82.88 39 ALA B O 1
ATOM 1667 N N . ILE B 1 40 ? 4.121 24.797 -7.996 1 82.94 40 ILE B N 1
ATOM 1668 C CA . ILE B 1 40 ? 4.914 23.641 -8.406 1 82.94 40 ILE B CA 1
ATOM 1669 C C . ILE B 1 40 ? 4.727 22.5 -7.406 1 82.94 40 ILE B C 1
ATOM 1671 O O . ILE B 1 40 ? 4.516 21.344 -7.797 1 82.94 40 ILE B O 1
ATOM 1675 N N . LEU B 1 41 ? 4.805 22.828 -6.219 1 80.94 41 LEU B N 1
ATOM 1676 C CA . LEU B 1 41 ? 4.648 21.828 -5.164 1 80.94 41 LEU B CA 1
ATOM 1677 C C . LEU B 1 41 ? 3.26 21.203 -5.207 1 80.94 41 LEU B C 1
ATOM 1679 O O . LEU B 1 41 ? 3.111 20 -4.988 1 80.94 41 LEU B O 1
ATOM 1683 N N . ARG B 1 42 ? 2.324 22.016 -5.512 1 84.31 42 ARG B N 1
ATOM 1684 C CA . ARG B 1 42 ? 0.959 21.516 -5.633 1 84.31 42 ARG B CA 1
ATOM 1685 C C . ARG B 1 42 ? 0.827 20.562 -6.82 1 84.31 42 ARG B C 1
ATOM 1687 O O . ARG B 1 42 ? 0.175 19.516 -6.719 1 84.31 42 ARG B O 1
ATOM 1694 N N . GLU B 1 43 ? 1.414 20.953 -7.832 1 86.94 43 GLU B N 1
ATOM 1695 C CA . GLU B 1 43 ? 1.375 20.078 -9.008 1 86.94 43 GLU B CA 1
ATOM 1696 C C . GLU B 1 43 ? 2.078 18.75 -8.75 1 86.94 43 GLU B C 1
ATOM 1698 O O . GLU B 1 43 ? 1.629 17.703 -9.211 1 86.94 43 GLU B O 1
ATOM 1703 N N . ASP B 1 44 ? 3.08 18.891 -8.102 1 89.5 44 ASP B N 1
ATOM 1704 C CA . ASP B 1 44 ? 3.807 17.672 -7.727 1 89.5 44 ASP B CA 1
ATOM 1705 C C . ASP B 1 44 ? 2.936 16.75 -6.883 1 89.5 44 ASP B C 1
ATOM 1707 O O . ASP B 1 44 ? 2.939 15.531 -7.082 1 89.5 44 ASP B O 1
ATOM 1711 N N . ALA B 1 45 ? 2.254 17.297 -6.043 1 90 45 ALA B N 1
ATOM 1712 C CA . ALA B 1 45 ? 1.377 16.531 -5.168 1 90 45 ALA B CA 1
ATOM 1713 C C . ALA B 1 45 ? 0.253 15.867 -5.961 1 90 45 ALA B C 1
ATOM 1715 O O . ALA B 1 45 ? -0.075 14.703 -5.734 1 90 45 ALA B O 1
ATOM 1716 N N . VAL B 1 46 ? -0.308 16.594 -6.844 1 92.69 46 VAL B N 1
ATOM 1717 C CA . VAL B 1 46 ? -1.391 16.094 -7.68 1 92.69 46 VAL B CA 1
ATOM 1718 C C . VAL B 1 46 ? -0.877 14.945 -8.555 1 92.69 46 VAL B C 1
ATOM 1720 O O . VAL B 1 46 ? -1.546 13.914 -8.703 1 92.69 46 VAL B O 1
ATOM 1723 N N . SER B 1 47 ? 0.25 15.195 -9.078 1 93.88 47 SER B N 1
ATOM 1724 C CA . SER B 1 47 ? 0.864 14.18 -9.93 1 93.88 47 SER B CA 1
ATOM 1725 C C . SER B 1 47 ? 1.158 12.906 -9.148 1 93.88 47 SER B C 1
ATOM 1727 O O . SER B 1 47 ? 0.865 11.805 -9.617 1 93.88 47 SER B O 1
ATOM 1729 N N . LEU B 1 48 ? 1.726 12.969 -8.008 1 93.88 48 LEU B N 1
ATOM 1730 C CA . LEU B 1 48 ? 2.033 11.828 -7.156 1 93.88 48 LEU B CA 1
ATOM 1731 C C . LEU B 1 48 ? 0.768 11.047 -6.812 1 93.88 48 LEU B C 1
ATOM 1733 O O . LEU B 1 48 ? 0.754 9.812 -6.879 1 93.88 48 LEU B O 1
ATOM 1737 N N . GLU B 1 49 ? -0.259 11.766 -6.527 1 94.19 49 GLU B N 1
ATOM 1738 C CA . GLU B 1 49 ? -1.537 11.148 -6.191 1 94.19 49 GLU B CA 1
ATOM 1739 C C . GLU B 1 49 ? -2.129 10.414 -7.395 1 94.19 49 GLU B C 1
ATOM 1741 O O . GLU B 1 49 ? -2.693 9.328 -7.254 1 94.19 49 GLU B O 1
ATOM 1746 N N . ARG B 1 50 ? -2.01 11 -8.531 1 96.38 50 ARG B N 1
ATOM 1747 C CA . ARG B 1 50 ? -2.504 10.367 -9.758 1 96.38 50 ARG B CA 1
ATOM 1748 C C . ARG B 1 50 ? -1.78 9.055 -10.023 1 96.38 50 ARG B C 1
ATOM 1750 O O . ARG B 1 50 ? -2.41 8.055 -10.375 1 96.38 50 ARG B O 1
ATOM 1757 N N . GLN B 1 51 ? -0.513 9.047 -9.859 1 97.75 51 GLN B N 1
ATOM 1758 C CA . GLN B 1 51 ? 0.269 7.836 -10.055 1 97.75 51 GLN B CA 1
ATOM 1759 C C . GLN B 1 51 ? -0.109 6.766 -9.039 1 97.75 51 GLN B C 1
ATOM 1761 O O . GLN B 1 51 ? -0.246 5.59 -9.383 1 97.75 51 GLN B O 1
ATOM 1766 N N . ARG B 1 52 ? -0.292 7.156 -7.82 1 97.44 52 ARG B N 1
ATOM 1767 C CA . ARG B 1 52 ? -0.719 6.234 -6.773 1 97.44 52 ARG B CA 1
ATOM 1768 C C . ARG B 1 52 ? -2.066 5.605 -7.109 1 97.44 52 ARG B C 1
ATOM 1770 O O . ARG B 1 52 ? -2.23 4.387 -7.012 1 97.44 52 ARG B O 1
ATOM 1777 N N . GLN B 1 53 ? -2.973 6.398 -7.504 1 96.75 53 GLN B N 1
ATOM 1778 C CA . GLN B 1 53 ? -4.309 5.93 -7.855 1 96.75 53 GLN B CA 1
ATOM 1779 C C . GLN B 1 53 ? -4.262 4.977 -9.047 1 96.75 53 GLN B C 1
ATOM 1781 O O . GLN B 1 53 ? -4.992 3.982 -9.086 1 96.75 53 GLN B O 1
ATOM 1786 N N . ASN B 1 54 ? -3.463 5.363 -9.992 1 98.38 54 ASN B N 1
ATOM 1787 C CA . ASN B 1 54 ? -3.311 4.477 -11.141 1 98.38 54 ASN B CA 1
ATOM 1788 C C . ASN B 1 54 ? -2.84 3.086 -10.727 1 98.38 54 ASN B C 1
ATOM 1790 O O . ASN B 1 54 ? -3.322 2.08 -11.242 1 98.38 54 ASN B O 1
ATOM 1794 N N . PHE B 1 55 ? -1.923 3.09 -9.805 1 98.56 55 PHE B N 1
ATOM 1795 C CA . PHE B 1 55 ? -1.387 1.828 -9.312 1 98.56 55 PHE B CA 1
ATOM 1796 C C . PHE B 1 55 ? -2.428 1.088 -8.477 1 98.56 55 PHE B C 1
ATOM 1798 O O . PHE B 1 55 ? -2.668 -0.102 -8.695 1 98.56 55 PHE B O 1
ATOM 1805 N N . ARG B 1 56 ? -3.104 1.784 -7.652 1 98.12 56 ARG B N 1
ATOM 1806 C CA . ARG B 1 56 ? -4.016 1.155 -6.703 1 98.12 56 ARG B CA 1
ATOM 1807 C C . ARG B 1 56 ? -5.352 0.825 -7.363 1 98.12 56 ARG B C 1
ATOM 1809 O O . ARG B 1 56 ? -6.027 -0.126 -6.965 1 98.12 56 ARG B O 1
ATOM 1816 N N . HIS B 1 57 ? -5.727 1.514 -8.352 1 97.81 57 HIS B N 1
ATOM 1817 C CA . HIS B 1 57 ? -7.027 1.314 -8.977 1 97.81 57 HIS B CA 1
ATOM 1818 C C . HIS B 1 57 ? -6.91 0.443 -10.227 1 97.81 57 HIS B C 1
ATOM 1820 O O . HIS B 1 57 ? -7.914 0.153 -10.883 1 97.81 57 HIS B O 1
ATOM 1826 N N . PHE B 1 58 ? -5.773 0.067 -10.516 1 98.44 58 PHE B N 1
ATOM 1827 C CA . PHE B 1 58 ? -5.59 -0.86 -11.625 1 98.44 58 PHE B CA 1
ATOM 1828 C C . PHE B 1 58 ? -6.402 -2.131 -11.406 1 98.44 58 PHE B C 1
ATOM 1830 O O . PHE B 1 58 ? -6.473 -2.646 -10.289 1 98.44 58 PHE B O 1
ATOM 1837 N N . ARG B 1 59 ? -6.988 -2.65 -12.5 1 97.56 59 ARG B N 1
ATOM 1838 C CA . ARG B 1 59 ? -7.828 -3.84 -12.398 1 97.56 59 ARG B CA 1
ATOM 1839 C C . ARG B 1 59 ? -7.242 -4.996 -13.203 1 97.56 59 ARG B C 1
ATOM 1841 O O . ARG B 1 59 ? -6.57 -4.777 -14.211 1 97.56 59 ARG B O 1
ATOM 1848 N N . TYR B 1 60 ? -7.602 -6.117 -12.766 1 97.94 60 TYR B N 1
ATOM 1849 C CA . TYR B 1 60 ? -7.086 -7.328 -13.398 1 97.94 60 TYR B CA 1
ATOM 1850 C C . TYR B 1 60 ? -7.469 -7.383 -14.867 1 97.94 60 TYR B C 1
ATOM 1852 O O . TYR B 1 60 ? -6.676 -7.816 -15.711 1 97.94 60 TYR B O 1
ATOM 1860 N N . GLN B 1 61 ? -8.641 -6.953 -15.141 1 96.31 61 GLN B N 1
ATOM 1861 C CA . GLN B 1 61 ? -9.195 -7.074 -16.484 1 96.31 61 GLN B CA 1
ATOM 1862 C C . GLN B 1 61 ? -8.5 -6.117 -17.453 1 96.31 61 GLN B C 1
ATOM 1864 O O . GLN B 1 61 ? -8.672 -6.23 -18.672 1 96.31 61 GLN B O 1
ATOM 1869 N N . GLU B 1 62 ? -7.746 -5.234 -16.984 1 97.06 62 GLU B N 1
ATOM 1870 C CA . GLU B 1 62 ? -7.137 -4.195 -17.812 1 97.06 62 GLU B CA 1
ATOM 1871 C C . GLU B 1 62 ? -5.902 -4.727 -18.547 1 97.06 62 GLU B C 1
ATOM 1873 O O . GLU B 1 62 ? -5.246 -3.99 -19.281 1 97.06 62 GLU B O 1
ATOM 1878 N N . ALA B 1 63 ? -5.508 -5.961 -18.391 1 96 63 ALA B N 1
ATOM 1879 C CA . ALA B 1 63 ? -4.395 -6.609 -19.078 1 96 63 ALA B CA 1
ATOM 1880 C C . ALA B 1 63 ? -4.73 -8.055 -19.422 1 96 63 ALA B C 1
ATOM 1882 O O . ALA B 1 63 ? -5.676 -8.625 -18.875 1 96 63 ALA B O 1
ATOM 1883 N N . GLU B 1 64 ? -3.785 -8.586 -20.297 1 93.5 64 GLU B N 1
ATOM 1884 C CA . GLU B 1 64 ? -4.035 -9.93 -20.797 1 93.5 64 GLU B CA 1
ATOM 1885 C C . GLU B 1 64 ? -3.385 -10.984 -19.891 1 93.5 64 GLU B C 1
ATOM 1887 O O . GLU B 1 64 ? -2.23 -11.359 -20.109 1 93.5 64 GLU B O 1
ATOM 1892 N N . GLY B 1 65 ? -4.047 -11.375 -18.875 1 95.69 65 GLY B N 1
ATOM 1893 C CA . GLY B 1 65 ? -3.559 -12.461 -18.031 1 95.69 65 GLY B CA 1
ATOM 1894 C C . GLY B 1 65 ? -2.709 -11.984 -16.875 1 95.69 65 GLY B C 1
ATOM 1895 O O . GLY B 1 65 ? -2.35 -10.805 -16.797 1 95.69 65 GLY B O 1
ATOM 1896 N N . PRO B 1 66 ? -2.283 -12.875 -16.047 1 97.75 66 PRO B N 1
ATOM 1897 C CA . PRO B 1 66 ? -1.59 -12.555 -14.797 1 97.75 66 PRO B CA 1
ATOM 1898 C C . PRO B 1 66 ? -0.191 -11.984 -15.031 1 97.75 66 PRO B C 1
ATOM 1900 O O . PRO B 1 66 ? 0.234 -11.07 -14.32 1 97.75 66 PRO B O 1
ATOM 1903 N N . ARG B 1 67 ? 0.511 -12.531 -15.969 1 97.44 67 ARG B N 1
ATOM 1904 C CA . ARG B 1 67 ? 1.878 -12.094 -16.234 1 97.44 67 ARG B CA 1
ATOM 1905 C C . ARG B 1 67 ? 1.905 -10.641 -16.703 1 97.44 67 ARG B C 1
ATOM 1907 O O . ARG B 1 67 ? 2.73 -9.852 -16.25 1 97.44 67 ARG B O 1
ATOM 1914 N N . GLU B 1 68 ? 1.049 -10.336 -17.594 1 98.25 68 GLU B N 1
ATOM 1915 C CA . GLU B 1 68 ? 0.973 -8.961 -18.094 1 98.25 68 GLU B CA 1
ATOM 1916 C C . GLU B 1 68 ? 0.457 -8.016 -17 1 98.25 68 GLU B C 1
ATOM 1918 O O . GLU B 1 68 ? 0.906 -6.875 -16.906 1 98.25 68 GLU B O 1
ATOM 1923 N N . VAL B 1 69 ? -0.542 -8.477 -16.266 1 98.5 69 VAL B N 1
ATOM 1924 C CA . VAL B 1 69 ? -1.062 -7.691 -15.148 1 98.5 69 VAL B CA 1
ATOM 1925 C C . VAL B 1 69 ? 0.079 -7.312 -14.203 1 98.5 69 VAL B C 1
ATOM 1927 O O . VAL B 1 69 ? 0.231 -6.145 -13.844 1 98.5 69 VAL B O 1
ATOM 1930 N N . CYS B 1 70 ? 0.882 -8.266 -13.922 1 98.25 70 CYS B N 1
ATOM 1931 C CA . CYS B 1 70 ? 1.992 -8.023 -13.008 1 98.25 70 CYS B CA 1
ATOM 1932 C C . CYS B 1 70 ? 2.992 -7.043 -13.609 1 98.25 70 CYS B C 1
ATOM 1934 O O . CYS B 1 70 ? 3.514 -6.176 -12.906 1 98.25 70 CYS B O 1
ATOM 1936 N N . ALA B 1 71 ? 3.271 -7.137 -14.797 1 98.19 71 ALA B N 1
ATOM 1937 C CA . ALA B 1 71 ? 4.191 -6.234 -15.484 1 98.19 71 ALA B CA 1
ATOM 1938 C C . ALA B 1 71 ? 3.668 -4.801 -15.469 1 98.19 71 ALA B C 1
ATOM 1940 O O . ALA B 1 71 ? 4.422 -3.857 -15.227 1 98.19 71 ALA B O 1
ATOM 1941 N N . ARG B 1 72 ? 2.396 -4.637 -15.734 1 98.38 72 ARG B N 1
ATOM 1942 C CA . ARG B 1 72 ? 1.77 -3.32 -15.719 1 98.38 72 ARG B CA 1
ATOM 1943 C C . ARG B 1 72 ? 1.819 -2.709 -14.32 1 98.38 72 ARG B C 1
ATOM 1945 O O . ARG B 1 72 ? 2.141 -1.528 -14.164 1 98.38 72 ARG B O 1
ATOM 1952 N N . LEU B 1 73 ? 1.546 -3.559 -13.383 1 98.75 73 LEU B N 1
ATOM 1953 C CA . LEU B 1 73 ? 1.588 -3.092 -12 1 98.75 73 LEU B CA 1
ATOM 1954 C C . LEU B 1 73 ? 2.992 -2.631 -11.625 1 98.75 73 LEU B C 1
ATOM 1956 O O . LEU B 1 73 ? 3.154 -1.63 -10.922 1 98.75 73 LEU B O 1
ATOM 1960 N N . ARG B 1 74 ? 3.953 -3.326 -12.094 1 98.31 74 ARG B N 1
ATOM 1961 C CA . ARG B 1 74 ? 5.336 -2.947 -11.828 1 98.31 74 ARG B CA 1
ATOM 1962 C C . ARG B 1 74 ? 5.648 -1.57 -12.398 1 98.31 74 ARG B C 1
ATOM 1964 O O . ARG B 1 74 ? 6.27 -0.74 -11.734 1 98.31 74 ARG B O 1
ATOM 1971 N N . GLY B 1 75 ? 5.23 -1.4 -13.586 1 98.5 75 GLY B N 1
ATOM 1972 C CA . GLY B 1 75 ? 5.418 -0.094 -14.195 1 98.5 75 GLY B CA 1
ATOM 1973 C C . GLY B 1 75 ? 4.707 1.02 -13.453 1 98.5 75 GLY B C 1
ATOM 1974 O O . GLY B 1 75 ? 5.289 2.074 -13.195 1 98.5 75 GLY B O 1
ATOM 1975 N N . LEU B 1 76 ? 3.469 0.783 -13.086 1 98.5 76 LEU B N 1
ATOM 1976 C CA . LEU B 1 76 ? 2.676 1.769 -12.359 1 98.5 76 LEU B CA 1
ATOM 1977 C C . LEU B 1 76 ? 3.283 2.053 -10.992 1 98.5 76 LEU B C 1
ATOM 1979 O O . LEU B 1 76 ? 3.346 3.209 -10.562 1 98.5 76 LEU B O 1
ATOM 1983 N N . CYS B 1 77 ? 3.713 0.981 -10.344 1 98.56 77 CYS B N 1
ATOM 1984 C CA . CYS B 1 77 ? 4.34 1.131 -9.031 1 98.56 77 CYS B CA 1
ATOM 1985 C C . CYS B 1 77 ? 5.613 1.964 -9.133 1 98.56 77 CYS B C 1
ATOM 1987 O O . CYS B 1 77 ? 5.859 2.828 -8.289 1 98.56 77 CYS B O 1
ATOM 1989 N N . HIS B 1 78 ? 6.383 1.77 -10.109 1 98.31 78 HIS B N 1
ATOM 1990 C CA . HIS B 1 78 ? 7.617 2.518 -10.336 1 98.31 78 HIS B CA 1
ATOM 1991 C C . HIS B 1 78 ? 7.328 4 -10.539 1 98.31 78 HIS B C 1
ATOM 1993 O O . HIS B 1 78 ? 8.078 4.855 -10.062 1 98.31 78 HIS B O 1
ATOM 1999 N N . ARG B 1 79 ? 6.324 4.273 -11.25 1 97.44 79 ARG B N 1
ATOM 2000 C CA . ARG B 1 79 ? 5.957 5.66 -11.508 1 97.44 79 ARG B CA 1
ATOM 2001 C C . ARG B 1 79 ? 5.484 6.348 -10.227 1 97.44 79 ARG B C 1
ATOM 2003 O O . ARG B 1 79 ? 5.73 7.539 -10.023 1 97.44 79 ARG B O 1
ATOM 2010 N N . TRP B 1 80 ? 4.848 5.574 -9.414 1 98.06 80 TRP B N 1
ATOM 2011 C CA . TRP B 1 80 ? 4.348 6.109 -8.156 1 98.06 80 TRP B CA 1
ATOM 2012 C C . TRP B 1 80 ? 5.484 6.32 -7.164 1 98.06 80 TRP B C 1
ATOM 2014 O O . TRP B 1 80 ? 5.664 7.426 -6.645 1 98.06 80 TRP B O 1
ATOM 2024 N N . LEU B 1 81 ? 6.32 5.348 -6.941 1 97.94 81 LEU B N 1
ATOM 2025 C CA . LEU B 1 81 ? 7.316 5.371 -5.879 1 97.94 81 LEU B CA 1
ATOM 2026 C C . LEU B 1 81 ? 8.609 6.031 -6.359 1 97.94 81 LEU B C 1
ATOM 2028 O O . LEU B 1 81 ? 9.414 6.48 -5.547 1 97.94 81 LEU B O 1
ATOM 2032 N N . GLU B 1 82 ? 8.836 5.922 -7.641 1 97.06 82 GLU B N 1
ATOM 2033 C CA . GLU B 1 82 ? 10.055 6.477 -8.234 1 97.06 82 GLU B CA 1
ATOM 2034 C C . GLU B 1 82 ? 11.289 6.07 -7.434 1 97.06 82 GLU B C 1
ATOM 2036 O O . GLU B 1 82 ? 12.07 6.926 -7.004 1 97.06 82 GLU B O 1
ATOM 2041 N N . PRO B 1 83 ? 11.578 4.789 -7.422 1 97.38 83 PRO B N 1
ATOM 2042 C CA . PRO B 1 83 ? 12.695 4.301 -6.598 1 97.38 83 PRO B CA 1
ATOM 2043 C C . PRO B 1 83 ? 14.039 4.852 -7.051 1 97.38 83 PRO B C 1
ATOM 2045 O O . PRO B 1 83 ? 14.969 4.957 -6.242 1 97.38 83 PRO B O 1
ATOM 2048 N N . GLU B 1 84 ? 14.211 5.219 -8.234 1 96.31 84 GLU B N 1
ATOM 2049 C CA . GLU B 1 84 ? 15.477 5.75 -8.742 1 96.31 84 GLU B CA 1
ATOM 2050 C C . GLU B 1 84 ? 15.773 7.125 -8.156 1 96.31 84 GLU B C 1
ATOM 2052 O O . GLU B 1 84 ? 16.938 7.508 -8.016 1 96.31 84 GLU B O 1
ATOM 2057 N N . SER B 1 85 ? 14.789 7.859 -7.848 1 96 85 SER B N 1
ATOM 2058 C CA . SER B 1 85 ? 14.969 9.242 -7.43 1 96 85 SER B CA 1
ATOM 2059 C C . SER B 1 85 ? 14.766 9.406 -5.926 1 96 85 SER B C 1
ATOM 2061 O O . SER B 1 85 ? 15.156 10.414 -5.344 1 96 85 SER B O 1
ATOM 2063 N N . ARG B 1 86 ? 14.234 8.352 -5.246 1 95.69 86 ARG B N 1
ATOM 2064 C CA . ARG B 1 86 ? 13.898 8.469 -3.828 1 95.69 86 ARG B CA 1
ATOM 2065 C C . ARG B 1 86 ? 14.711 7.48 -2.994 1 95.69 86 ARG B C 1
ATOM 2067 O O . ARG B 1 86 ? 15.172 6.457 -3.506 1 95.69 86 ARG B O 1
ATOM 2074 N N . THR B 1 87 ? 14.852 7.914 -1.716 1 97.19 87 THR B N 1
ATOM 2075 C CA . THR B 1 87 ? 15.5 7 -0.783 1 97.19 87 THR B CA 1
ATOM 2076 C C . THR B 1 87 ? 14.508 5.98 -0.236 1 97.19 87 THR B C 1
ATOM 2078 O O . THR B 1 87 ? 13.297 6.109 -0.446 1 97.19 87 THR B O 1
ATOM 2081 N N . LYS B 1 88 ? 14.953 4.973 0.382 1 97.88 88 LYS B N 1
ATOM 2082 C CA . LYS B 1 88 ? 14.094 3.949 0.969 1 97.88 88 LYS B CA 1
ATOM 2083 C C . LYS B 1 88 ? 13.148 4.555 2 1 97.88 88 LYS B C 1
ATOM 2085 O O . LYS B 1 88 ? 11.961 4.211 2.041 1 97.88 88 LYS B O 1
ATOM 2090 N N . GLU B 1 89 ? 13.758 5.516 2.777 1 97.06 89 GLU B N 1
ATOM 2091 C CA . GLU B 1 89 ? 12.945 6.156 3.805 1 97.06 89 GLU B CA 1
ATOM 2092 C C . GLU B 1 89 ? 11.82 6.977 3.184 1 97.06 89 GLU B C 1
ATOM 2094 O O . GLU B 1 89 ? 10.719 7.051 3.736 1 97.06 89 GLU B O 1
ATOM 2099 N N . GLN B 1 90 ? 12.055 7.527 2.086 1 96.94 90 GLN B N 1
ATOM 2100 C CA . GLN B 1 90 ? 11.047 8.305 1.375 1 96.94 90 GLN B CA 1
ATOM 2101 C C . GLN B 1 90 ? 9.953 7.406 0.81 1 96.94 90 GLN B C 1
ATOM 2103 O O . GLN B 1 90 ? 8.781 7.789 0.774 1 96.94 90 GLN B O 1
ATOM 2108 N N . ILE B 1 91 ? 10.344 6.246 0.361 1 98.19 91 ILE B N 1
ATOM 2109 C CA . ILE B 1 91 ? 9.375 5.281 -0.139 1 98.19 91 ILE B CA 1
ATOM 2110 C C . ILE B 1 91 ? 8.484 4.805 1.008 1 98.19 91 ILE B C 1
ATOM 2112 O O . ILE B 1 91 ? 7.258 4.754 0.871 1 98.19 91 ILE B O 1
ATOM 2116 N N . VAL B 1 92 ? 9.125 4.531 2.137 1 98.31 92 VAL B N 1
ATOM 2117 C CA . VAL B 1 92 ? 8.383 4.129 3.328 1 98.31 92 VAL B CA 1
ATOM 2118 C C . VAL B 1 92 ? 7.379 5.211 3.701 1 98.31 92 VAL B C 1
ATOM 2120 O O . VAL B 1 92 ? 6.223 4.914 4.012 1 98.31 92 VAL B O 1
ATOM 2123 N N . GLU B 1 93 ? 7.781 6.426 3.607 1 97.88 93 GLU B N 1
ATOM 2124 C CA . GLU B 1 93 ? 6.922 7.559 3.947 1 97.88 93 GLU B CA 1
ATOM 2125 C C . GLU B 1 93 ? 5.688 7.609 3.051 1 97.88 93 GLU B C 1
ATOM 2127 O O . GLU B 1 93 ? 4.594 7.93 3.512 1 97.88 93 GLU B O 1
ATOM 2132 N N . LEU B 1 94 ? 5.891 7.324 1.79 1 97.56 94 LEU B N 1
ATOM 2133 C CA . LEU B 1 94 ? 4.77 7.316 0.855 1 97.56 94 LEU B CA 1
ATOM 2134 C C . LEU B 1 94 ? 3.734 6.273 1.258 1 97.56 94 LEU B C 1
ATOM 2136 O O . LEU B 1 94 ? 2.529 6.535 1.206 1 97.56 94 LEU B O 1
ATOM 2140 N N . LEU B 1 95 ? 4.211 5.137 1.71 1 98.44 95 LEU B N 1
ATOM 2141 C CA . LEU B 1 95 ? 3.309 4.062 2.109 1 98.44 95 LEU B CA 1
ATOM 2142 C C . LEU B 1 95 ? 2.611 4.398 3.424 1 98.44 95 LEU B C 1
ATOM 2144 O O . LEU B 1 95 ? 1.422 4.121 3.59 1 98.44 95 LEU B O 1
ATOM 2148 N N . VAL B 1 96 ? 3.33 4.934 4.359 1 98.62 96 VAL B N 1
ATOM 2149 C CA . VAL B 1 96 ? 2.764 5.348 5.641 1 98.62 96 VAL B CA 1
ATOM 2150 C C . VAL B 1 96 ? 1.687 6.406 5.41 1 98.62 96 VAL B C 1
ATOM 2152 O O . VAL B 1 96 ? 0.596 6.32 5.98 1 98.62 96 VAL B O 1
ATOM 2155 N N . LEU B 1 97 ? 1.997 7.34 4.52 1 98.19 97 LEU B N 1
ATOM 2156 C CA . LEU B 1 97 ? 1.032 8.383 4.195 1 98.19 97 LEU B CA 1
ATOM 2157 C C . LEU B 1 97 ? -0.225 7.789 3.572 1 98.19 97 LEU B C 1
ATOM 2159 O O . LEU B 1 97 ? -1.342 8.133 3.965 1 98.19 97 LEU B O 1
ATOM 2163 N N . GLU B 1 98 ? -0.071 6.914 2.629 1 98.19 98 GLU B N 1
ATOM 2164 C CA . GLU B 1 98 ? -1.203 6.254 1.985 1 98.19 98 GLU B CA 1
ATOM 2165 C C . GLU B 1 98 ? -2.102 5.57 3.012 1 98.19 98 GLU B C 1
ATOM 2167 O O . GLU B 1 98 ? -3.32 5.758 3 1 98.19 98 GLU B O 1
ATOM 2172 N N . GLN B 1 99 ? -1.448 4.77 3.879 1 98.38 99 GLN B N 1
ATOM 2173 C CA . GLN B 1 99 ? -2.213 4.023 4.875 1 98.38 99 GLN B CA 1
ATOM 2174 C C . GLN B 1 99 ? -2.855 4.961 5.891 1 98.38 99 GLN B C 1
ATOM 2176 O O . GLN B 1 99 ? -4 4.754 6.297 1 98.38 99 GLN B O 1
ATOM 2181 N N . PHE B 1 100 ? -2.143 6 6.336 1 98.75 100 PHE B N 1
ATOM 2182 C CA . PHE B 1 100 ? -2.666 6.992 7.27 1 98.75 100 PHE B CA 1
ATOM 2183 C C . PHE B 1 100 ? -3.934 7.637 6.719 1 98.75 100 PHE B C 1
ATOM 2185 O O . PHE B 1 100 ? -4.953 7.699 7.41 1 98.75 100 PHE B O 1
ATOM 2192 N N . LEU B 1 101 ? -3.883 8.039 5.5 1 97.88 101 LEU B N 1
ATOM 2193 C CA . LEU B 1 101 ? -5.023 8.695 4.871 1 97.88 101 LEU B CA 1
ATOM 2194 C C . LEU B 1 101 ? -6.195 7.727 4.73 1 97.88 101 LEU B C 1
ATOM 2196 O O . LEU B 1 101 ? -7.352 8.117 4.898 1 97.88 101 LEU B O 1
ATOM 2200 N N . THR B 1 102 ? -5.863 6.488 4.453 1 97.25 102 THR B N 1
ATOM 2201 C CA . THR B 1 102 ? -6.867 5.461 4.215 1 97.25 102 THR B CA 1
ATOM 2202 C C . THR B 1 102 ? -7.668 5.176 5.484 1 97.25 102 THR B C 1
ATOM 2204 O O . THR B 1 102 ? -8.867 4.918 5.422 1 97.25 102 THR B O 1
ATOM 2207 N N . ILE B 1 103 ? -7.094 5.258 6.617 1 98 103 ILE B N 1
ATOM 2208 C CA . ILE B 1 103 ? -7.738 4.754 7.824 1 98 103 ILE B CA 1
ATOM 2209 C C . ILE B 1 103 ? -8.375 5.914 8.594 1 98 103 ILE B C 1
ATOM 2211 O O . ILE B 1 103 ? -8.992 5.707 9.641 1 98 103 ILE B O 1
ATOM 2215 N N . LEU B 1 104 ? -8.211 7.062 8.141 1 97.94 104 LEU B N 1
ATOM 2216 C CA . LEU B 1 104 ? -8.859 8.203 8.773 1 97.94 104 LEU B CA 1
ATOM 2217 C C . LEU B 1 104 ? -10.375 8.094 8.672 1 97.94 104 LEU B C 1
ATOM 2219 O O . LEU B 1 104 ? -10.898 7.652 7.645 1 97.94 104 LEU B O 1
ATOM 2223 N N . PRO B 1 105 ? -11.031 8.516 9.703 1 96.75 105 PRO B N 1
ATOM 2224 C CA . PRO B 1 105 ? -12.492 8.609 9.578 1 96.75 105 PRO B CA 1
ATOM 2225 C C . PRO B 1 105 ? -12.922 9.438 8.375 1 96.75 105 PRO B C 1
ATOM 2227 O O . PRO B 1 105 ? -12.227 10.383 7.98 1 96.75 105 PRO B O 1
ATOM 2230 N N . GLU B 1 106 ? -14.039 9.305 7.898 1 95.56 106 GLU B N 1
ATOM 2231 C CA . GLU B 1 106 ? -14.484 9.789 6.594 1 95.56 106 GLU B CA 1
ATOM 2232 C C . GLU B 1 106 ? -14.43 11.312 6.52 1 95.56 106 GLU B C 1
ATOM 2234 O O . GLU B 1 106 ? -13.789 11.875 5.625 1 95.56 106 GLU B O 1
ATOM 2239 N N . GLU B 1 107 ? -15.023 11.953 7.398 1 94.31 107 GLU B N 1
ATOM 2240 C CA . GLU B 1 107 ? -15.078 13.406 7.352 1 94.31 107 GLU B CA 1
ATOM 2241 C C . GLU B 1 107 ? -13.68 14.016 7.453 1 94.31 107 GLU B C 1
ATOM 2243 O O . GLU B 1 107 ? -13.367 14.984 6.762 1 94.31 107 GLU B O 1
ATOM 2248 N N . MET B 1 108 ? -12.938 13.453 8.336 1 96.12 108 MET B N 1
ATOM 2249 C CA . MET B 1 108 ? -11.555 13.906 8.5 1 96.12 108 MET B CA 1
ATOM 2250 C C . MET B 1 108 ? -10.742 13.625 7.238 1 96.12 108 MET B C 1
ATOM 2252 O O . MET B 1 108 ? -9.969 14.469 6.793 1 96.12 108 MET B O 1
ATOM 2256 N N . GLN B 1 109 ? -10.883 12.484 6.723 1 96.81 109 GLN B N 1
ATOM 2257 C CA . GLN B 1 109 ? -10.188 12.062 5.512 1 96.81 109 GLN B CA 1
ATOM 2258 C C . GLN B 1 109 ? -10.461 13.008 4.355 1 96.81 109 GLN B C 1
ATOM 2260 O O . GLN B 1 109 ? -9.539 13.453 3.668 1 96.81 109 GLN B O 1
ATOM 2265 N N . ASP B 1 110 ? -11.727 13.32 4.133 1 95.31 110 ASP B N 1
ATOM 2266 C CA . ASP B 1 110 ? -12.117 14.234 3.064 1 95.31 110 ASP B CA 1
ATOM 2267 C C . ASP B 1 110 ? -11.445 15.594 3.236 1 95.31 110 ASP B C 1
ATOM 2269 O O . ASP B 1 110 ? -10.938 16.172 2.273 1 95.31 110 ASP B O 1
ATOM 2273 N N . TRP B 1 111 ? -11.5 16.016 4.418 1 94 111 TRP B N 1
ATOM 2274 C CA . TRP B 1 111 ? -10.914 17.297 4.75 1 94 111 TRP B CA 1
ATOM 2275 C C . TRP B 1 111 ? -9.414 17.312 4.461 1 94 111 TRP B C 1
ATOM 2277 O O . TRP B 1 111 ? -8.906 18.219 3.799 1 94 111 TRP B O 1
ATOM 2287 N N . VAL B 1 112 ? -8.719 16.375 4.965 1 95 112 VAL B N 1
ATOM 2288 C CA . VAL B 1 112 ? -7.27 16.312 4.824 1 95 112 VAL B CA 1
ATOM 2289 C C . VAL B 1 112 ? -6.895 16.156 3.352 1 95 112 VAL B C 1
ATOM 2291 O O . VAL B 1 112 ? -5.965 16.797 2.869 1 95 112 VAL B O 1
ATOM 2294 N N . GLN B 1 113 ? -7.629 15.352 2.627 1 93.5 113 GLN B N 1
ATOM 2295 C CA . GLN B 1 113 ? -7.328 15.047 1.231 1 93.5 113 GLN B CA 1
ATOM 2296 C C . GLN B 1 113 ? -7.52 16.281 0.349 1 93.5 113 GLN B C 1
ATOM 2298 O O . GLN B 1 113 ? -6.906 16.391 -0.716 1 93.5 113 GLN B O 1
ATOM 2303 N N . GLU B 1 114 ? -8.344 17.172 0.776 1 91.25 114 GLU B N 1
ATOM 2304 C CA . GLU B 1 114 ? -8.547 18.406 0.026 1 91.25 114 GLU B CA 1
ATOM 2305 C C . GLU B 1 114 ? -7.246 19.203 -0.074 1 91.25 114 GLU B C 1
ATOM 2307 O O . GLU B 1 114 ? -7.031 19.922 -1.047 1 91.25 114 GLU B O 1
ATOM 2312 N N . TYR B 1 115 ? -6.438 19.031 0.879 1 88.88 115 TYR B N 1
ATOM 2313 C CA . TYR B 1 115 ? -5.191 19.781 0.915 1 88.88 115 TYR B CA 1
ATOM 2314 C C . TYR B 1 115 ? -4.055 19 0.272 1 88.88 115 TYR B C 1
ATOM 2316 O O . TYR B 1 115 ? -2.945 19.516 0.114 1 88.88 115 TYR B O 1
ATOM 2324 N N . ARG B 1 116 ? -4.199 17.75 -0.018 1 89.69 116 ARG B N 1
ATOM 2325 C CA . ARG B 1 116 ? -3.264 16.891 -0.748 1 89.69 116 ARG B CA 1
ATOM 2326 C C . ARG B 1 116 ? -1.887 16.906 -0.095 1 89.69 116 ARG B C 1
ATOM 2328 O O . ARG B 1 116 ? -0.893 17.25 -0.739 1 89.69 116 ARG B O 1
ATOM 2335 N N . PRO B 1 117 ? -1.835 16.469 1.138 1 92.75 117 PRO B N 1
ATOM 2336 C CA . PRO B 1 117 ? -0.537 16.469 1.815 1 92.75 117 PRO B CA 1
ATOM 2337 C C . PRO B 1 117 ? 0.487 15.562 1.132 1 92.75 117 PRO B C 1
ATOM 2339 O O . PRO B 1 117 ? 0.137 14.484 0.643 1 92.75 117 PRO B O 1
ATOM 2342 N N . LYS B 1 118 ? 1.722 16.016 1.196 1 90.38 118 LYS B N 1
ATOM 2343 C CA . LYS B 1 118 ? 2.797 15.25 0.564 1 90.38 118 LYS B CA 1
ATOM 2344 C C . LYS B 1 118 ? 3.541 14.398 1.586 1 90.38 118 LYS B C 1
ATOM 2346 O O . LYS B 1 118 ? 4.266 13.469 1.218 1 90.38 118 LYS B O 1
ATOM 2351 N N . THR B 1 119 ? 3.418 14.727 2.789 1 92.19 119 THR B N 1
ATOM 2352 C CA . THR B 1 119 ? 4.121 14.023 3.855 1 92.19 119 THR B CA 1
ATOM 2353 C C . THR B 1 119 ? 3.166 13.664 4.988 1 92.19 119 THR B C 1
ATOM 2355 O O . THR B 1 119 ? 2.102 14.266 5.125 1 92.19 119 THR B O 1
ATOM 2358 N N . CYS B 1 120 ? 3.57 12.719 5.762 1 95.38 120 CYS B N 1
ATOM 2359 C CA . CYS B 1 120 ? 2.756 12.297 6.895 1 95.38 120 CYS B CA 1
ATOM 2360 C C . CYS B 1 120 ? 2.646 13.406 7.934 1 95.38 120 CYS B C 1
ATOM 2362 O O . CYS B 1 120 ? 1.597 13.578 8.555 1 95.38 120 CYS B O 1
ATOM 2364 N N . VAL B 1 121 ? 3.711 14.156 8.102 1 94.81 121 VAL B N 1
ATOM 2365 C CA . VAL B 1 121 ? 3.721 15.242 9.078 1 94.81 121 VAL B CA 1
ATOM 2366 C C . VAL B 1 121 ? 2.666 16.281 8.703 1 94.81 121 VAL B C 1
ATOM 2368 O O . VAL B 1 121 ? 1.918 16.75 9.562 1 94.81 121 VAL B O 1
ATOM 2371 N N . GLN B 1 122 ? 2.564 16.578 7.426 1 93.25 122 GLN B N 1
ATOM 2372 C CA . GLN B 1 122 ? 1.553 17.516 6.938 1 93.25 122 GLN B CA 1
ATOM 2373 C C . GLN B 1 122 ? 0.146 16.969 7.16 1 93.25 122 GLN B C 1
ATOM 2375 O O . GLN B 1 122 ? -0.742 17.688 7.621 1 93.25 122 GLN B O 1
ATOM 2380 N N . ALA B 1 123 ? -0.032 15.719 6.855 1 95.94 123 ALA B N 1
ATOM 2381 C CA . ALA B 1 123 ? -1.337 15.078 7.008 1 95.94 123 ALA B CA 1
ATOM 2382 C C . ALA B 1 123 ? -1.77 15.07 8.469 1 95.94 123 ALA B C 1
ATOM 2384 O O . ALA B 1 123 ? -2.926 15.359 8.789 1 95.94 123 ALA B O 1
ATOM 2385 N N . VAL B 1 124 ? -0.847 14.812 9.352 1 97.12 124 VAL B N 1
ATOM 2386 C CA . VAL B 1 124 ? -1.106 14.781 10.781 1 97.12 124 VAL B CA 1
ATOM 2387 C C . VAL B 1 124 ? -1.524 16.172 11.258 1 97.12 124 VAL B C 1
ATOM 2389 O O . VAL B 1 124 ? -2.494 16.312 12.008 1 97.12 124 VAL B O 1
ATOM 2392 N N . THR B 1 125 ? -0.788 17.125 10.828 1 95.81 125 THR B N 1
ATOM 2393 C CA . THR B 1 125 ? -1.078 18.5 11.211 1 95.81 125 THR B CA 1
ATOM 2394 C C . THR B 1 125 ? -2.484 18.906 10.773 1 95.81 125 THR B C 1
ATOM 2396 O O . THR B 1 125 ? -3.234 19.5 11.547 1 95.81 125 THR B O 1
ATOM 2399 N N . LEU B 1 126 ? -2.803 18.531 9.594 1 94.38 126 LEU B N 1
ATOM 2400 C CA . LEU B 1 126 ? -4.133 18.828 9.07 1 94.38 126 LEU B CA 1
ATOM 2401 C C . LEU B 1 126 ? -5.207 18.094 9.859 1 94.38 126 LEU B C 1
ATOM 2403 O O . LEU B 1 126 ? -6.25 18.672 10.18 1 94.38 126 LEU B O 1
ATOM 2407 N N . ALA B 1 127 ? -4.969 16.891 10.164 1 96.62 127 ALA B N 1
ATOM 2408 C CA . ALA B 1 127 ? -5.914 16.094 10.938 1 96.62 127 ALA B CA 1
ATOM 2409 C C . ALA B 1 127 ? -6.117 16.672 12.328 1 96.62 127 ALA B C 1
ATOM 2411 O O . ALA B 1 127 ? -7.242 16.734 12.828 1 96.62 127 ALA B O 1
ATOM 2412 N N . GLU B 1 128 ? -5.086 17.062 12.914 1 94.69 128 GLU B N 1
ATOM 2413 C CA . GLU B 1 128 ? -5.164 17.672 14.242 1 94.69 128 GLU B CA 1
ATOM 2414 C C . GLU B 1 128 ? -5.934 18.984 14.195 1 94.69 128 GLU B C 1
ATOM 2416 O O . GLU B 1 128 ? -6.699 19.297 15.109 1 94.69 128 GLU B O 1
ATOM 2421 N N . HIS B 1 129 ? -5.715 19.734 13.203 1 91.75 129 HIS B N 1
ATOM 2422 C CA . HIS B 1 129 ? -6.48 20.953 13.008 1 91.75 129 HIS B CA 1
ATOM 2423 C C . HIS B 1 129 ? -7.969 20.656 12.852 1 91.75 129 HIS B C 1
ATOM 2425 O O . HIS B 1 129 ? -8.805 21.406 13.367 1 91.75 129 HIS B O 1
ATOM 2431 N N . PHE B 1 130 ? -8.273 19.688 12.109 1 93 130 PHE B N 1
ATOM 2432 C CA . PHE B 1 130 ? -9.656 19.25 11.953 1 93 130 PHE B CA 1
ATOM 2433 C C . PHE B 1 130 ? -10.289 18.969 13.305 1 93 130 PHE B C 1
ATOM 2435 O O . PHE B 1 130 ? -11.422 19.375 13.57 1 93 130 PHE B O 1
ATOM 2442 N N . LEU B 1 131 ? -9.531 18.219 14.109 1 91 131 LEU B N 1
ATOM 2443 C CA . LEU B 1 131 ? -10.031 17.844 15.422 1 91 131 LEU B CA 1
ATOM 2444 C C . LEU B 1 131 ? -10.258 19.078 16.297 1 91 131 LEU B C 1
ATOM 2446 O O . LEU B 1 131 ? -11.234 19.141 17.047 1 91 131 LEU B O 1
ATOM 2450 N N . LEU B 1 132 ? -9.406 20.094 16.203 1 88.81 132 LEU B N 1
ATOM 2451 C CA . LEU B 1 132 ? -9.539 21.328 16.969 1 88.81 132 LEU B CA 1
ATOM 2452 C C . LEU B 1 132 ? -10.766 22.109 16.516 1 88.81 132 LEU B C 1
ATOM 2454 O O . LEU B 1 132 ? -11.508 22.641 17.344 1 88.81 132 LEU B O 1
A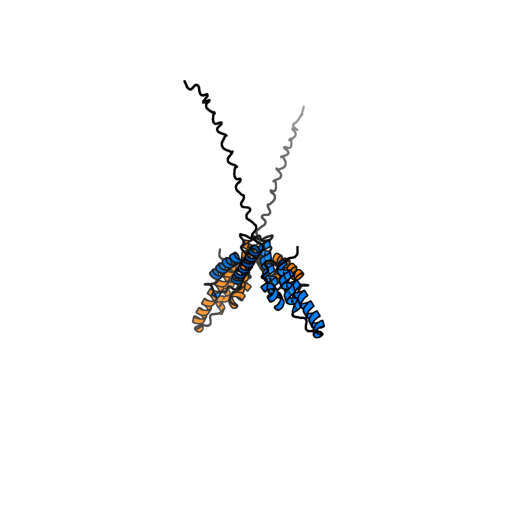TOM 2458 N N . LYS B 1 133 ? -10.977 22.141 15.242 1 87.44 133 LYS B N 1
ATOM 2459 C CA . LYS B 1 133 ? -12.109 22.875 14.688 1 87.44 133 LYS B CA 1
ATOM 2460 C C . LYS B 1 133 ? -13.43 22.203 15.07 1 87.44 133 LYS B C 1
ATOM 2462 O O . LYS B 1 133 ? -14.43 22.891 15.32 1 87.44 133 LYS B O 1
ATOM 2467 N N . GLN B 1 134 ? -13.492 20.938 15.078 1 82.88 134 GLN B N 1
ATOM 2468 C CA . GLN B 1 134 ? -14.695 20.203 15.469 1 82.88 134 GLN B CA 1
ATOM 2469 C C . GLN B 1 134 ? -15.039 20.469 16.938 1 82.88 134 GLN B C 1
ATOM 2471 O O . GLN B 1 134 ? -16.219 20.578 17.297 1 82.88 134 GLN B O 1
ATOM 2476 N N . GLN B 1 135 ? -14.031 20.547 17.672 1 77.62 135 GLN B N 1
ATOM 2477 C CA . GLN B 1 135 ? -14.242 20.844 19.094 1 77.62 135 GLN B CA 1
ATOM 2478 C C . GLN B 1 135 ? -14.766 22.25 19.297 1 77.62 135 GLN B C 1
ATOM 2480 O O . GLN B 1 135 ? -15.633 22.484 20.141 1 77.62 135 GLN B O 1
ATOM 2485 N N . GLU B 1 136 ? -14.172 23.109 18.547 1 75.38 136 GLU B N 1
ATOM 2486 C CA . GLU B 1 136 ? -14.633 24.5 18.625 1 75.38 136 GLU B CA 1
ATOM 2487 C C . GLU B 1 136 ? -16.078 24.625 18.172 1 75.38 136 GLU B C 1
ATOM 2489 O O . GLU B 1 136 ? -16.875 25.359 18.781 1 75.38 136 GLU B O 1
ATOM 2494 N N . VAL B 1 137 ? -16.344 23.891 17.109 1 66.12 137 VAL B N 1
ATOM 2495 C CA . VAL B 1 137 ? -17.703 23.938 16.578 1 66.12 137 VAL B CA 1
ATOM 2496 C C . VAL B 1 137 ? -18.656 23.297 17.594 1 66.12 137 VAL B C 1
ATOM 2498 O O . VAL B 1 137 ? -19.75 23.828 17.844 1 66.12 137 VAL B O 1
ATOM 2501 N N . THR B 1 138 ? -18.188 22.172 18.031 1 66.06 138 THR B N 1
ATOM 2502 C CA . THR B 1 138 ? -19.031 21.5 19.016 1 66.06 138 THR B CA 1
ATOM 2503 C C . THR B 1 138 ? -19.203 22.359 20.266 1 66.06 138 THR B C 1
ATOM 2505 O O . THR B 1 138 ? -20.312 22.453 20.812 1 66.06 138 THR B O 1
ATOM 2508 N N . GLU B 1 139 ? -18.125 23.031 20.641 1 66.75 139 GLU B N 1
ATOM 2509 C CA . GLU B 1 139 ? -18.203 23.922 21.797 1 66.75 139 GLU B CA 1
ATOM 2510 C C . GLU B 1 139 ? -19.062 25.141 21.484 1 66.75 139 GLU B C 1
ATOM 2512 O O . GLU B 1 139 ? -19.844 25.594 22.328 1 66.75 139 GLU B O 1
ATOM 2517 N N . SER B 1 140 ? -18.781 25.594 20.25 1 59.28 140 SER B N 1
ATOM 2518 C CA . SER B 1 140 ? -19.609 26.719 19.844 1 59.28 140 SER B CA 1
ATOM 2519 C C . SER B 1 140 ? -21.078 26.328 19.719 1 59.28 140 SER B C 1
ATOM 2521 O O . SER B 1 140 ? -21.969 27.094 20.109 1 59.28 140 SER B O 1
ATOM 2523 N N . PHE B 1 141 ? -21.219 25.172 18.953 1 54.62 141 PHE B N 1
ATOM 2524 C CA . PHE B 1 141 ? -22.578 24.672 18.844 1 54.62 141 PHE B CA 1
ATOM 2525 C C . PHE B 1 141 ? -23.188 24.438 20.234 1 54.62 141 PHE B C 1
ATOM 2527 O O . PHE B 1 141 ? -24.359 24.734 20.453 1 54.62 141 PHE B O 1
ATOM 2534 N N . ARG B 1 142 ? -22.344 23.922 21.062 1 51.75 142 ARG B N 1
ATOM 2535 C CA . ARG B 1 142 ? -22.797 23.766 22.438 1 51.75 142 ARG B CA 1
ATOM 2536 C C . ARG B 1 142 ? -23.094 25.109 23.094 1 51.75 142 ARG B C 1
ATOM 2538 O O . ARG B 1 142 ? -24.094 25.25 23.797 1 51.75 142 ARG B O 1
ATOM 2545 N N . LYS B 1 143 ? -22.219 26 22.641 1 56.16 143 LYS B N 1
ATOM 2546 C CA . LYS B 1 143 ? -22.484 27.344 23.156 1 56.16 143 LYS B CA 1
ATOM 2547 C C . LYS B 1 143 ? -23.656 28 22.438 1 56.16 143 LYS B C 1
ATOM 2549 O O . LYS B 1 143 ? -24.453 28.719 23.062 1 56.16 143 LYS B O 1
ATOM 2554 N N . LEU B 1 144 ? -23.453 27.797 20.938 1 48.81 144 LEU B N 1
ATOM 2555 C CA . LEU B 1 144 ? -24.562 28.359 20.172 1 48.81 144 LEU B CA 1
ATOM 2556 C C . LEU B 1 144 ? -25.859 27.578 20.422 1 48.81 144 LEU B C 1
ATOM 2558 O O . LEU B 1 144 ? -26.953 28.109 20.25 1 48.81 144 LEU B O 1
ATOM 2562 N N . GLN B 1 145 ? -25.609 26.125 20.062 1 49.56 145 GLN B N 1
ATOM 2563 C CA . GLN B 1 145 ? -26.859 25.5 20.469 1 49.56 145 GLN B CA 1
ATOM 2564 C C . GLN B 1 145 ? -27.453 26.219 21.672 1 49.56 145 GLN B C 1
ATOM 2566 O O . GLN B 1 145 ? -28.625 26.016 22.016 1 49.56 145 GLN B O 1
ATOM 2571 N N . GLY B 1 146 ? -26.578 27 22.219 1 45.22 146 GLY B N 1
ATOM 2572 C CA . GLY B 1 146 ? -27.234 28.203 22.734 1 45.22 146 GLY B CA 1
ATOM 2573 C C . GLY B 1 146 ? -27.297 29.312 21.703 1 45.22 146 GLY B C 1
ATOM 2574 O O . GLY B 1 146 ? -28.328 29.984 21.578 1 45.22 146 GLY B O 1
ATOM 2575 N N . CYS B 1 147 ? -26.234 30.219 21.031 1 41 147 CYS B N 1
ATOM 2576 C CA . CYS B 1 147 ? -26.281 31.109 19.875 1 41 147 CYS B CA 1
ATOM 2577 C C . CYS B 1 147 ? -25.656 30.438 18.656 1 41 147 CYS B C 1
ATOM 2579 O O . CYS B 1 147 ? -24.797 29.562 18.781 1 41 147 CYS B O 1
ATOM 2581 N N . ASP B 1 148 ? -26 30.5 17.156 1 42.75 148 ASP B N 1
ATOM 2582 C CA . ASP B 1 148 ? -25.859 29.844 15.859 1 42.75 148 ASP B CA 1
ATOM 2583 C C . ASP B 1 148 ? -24.453 30.016 15.297 1 42.75 148 ASP B C 1
ATOM 2585 O O . ASP B 1 148 ? -24.141 31.062 14.703 1 42.75 148 ASP B O 1
ATOM 2589 N N . PRO B 1 149 ? -23.125 29.812 15.711 1 42.5 149 PRO B N 1
ATOM 2590 C CA . PRO B 1 149 ? -21.766 30.25 15.43 1 42.5 149 PRO B CA 1
ATOM 2591 C C . PRO B 1 149 ? -21.109 29.453 14.305 1 42.5 149 PRO B C 1
ATOM 2593 O O . PRO B 1 149 ? -19.922 29.641 14.023 1 42.5 149 PRO B O 1
ATOM 2596 N N . VAL B 1 150 ? -21.438 28.594 13.469 1 42.69 150 VAL B N 1
ATOM 2597 C CA . VAL B 1 150 ? -20.734 27.656 12.609 1 42.69 150 VAL B CA 1
ATOM 2598 C C . VAL B 1 150 ? -20.031 28.406 11.477 1 42.69 150 VAL B C 1
ATOM 2600 O O . VAL B 1 150 ? -19.031 27.938 10.945 1 42.69 150 VAL B O 1
ATOM 2603 N N . ALA B 1 151 ? -20.359 29.578 11.039 1 40.59 151 ALA B N 1
ATOM 2604 C CA . ALA B 1 151 ? -19.859 30.219 9.828 1 40.59 151 ALA B CA 1
ATOM 2605 C C . ALA B 1 151 ? -18.438 30.734 10.031 1 40.59 151 ALA B C 1
ATOM 2607 O O . ALA B 1 151 ? -17.594 30.641 9.125 1 40.59 151 ALA B O 1
ATOM 2608 N N . GLU B 1 152 ? -17.938 31.266 11.156 1 41.88 152 GLU B N 1
ATOM 2609 C CA . GLU B 1 152 ? -16.672 31.969 11.352 1 41.88 152 GLU B CA 1
ATOM 2610 C C . GLU B 1 152 ? -15.492 31.016 11.336 1 41.88 152 GLU B C 1
ATOM 2612 O O . GLU B 1 152 ? -14.414 31.359 10.852 1 41.88 152 GLU B O 1
ATOM 2617 N N . VAL B 1 153 ? -15.617 29.734 11.648 1 43.72 153 VAL B N 1
ATOM 2618 C CA . VAL B 1 153 ? -14.477 28.828 11.797 1 43.72 153 VAL B CA 1
ATOM 2619 C C . VAL B 1 153 ? -13.93 28.469 10.414 1 43.72 153 VAL B C 1
ATOM 2621 O O . VAL B 1 153 ? -12.719 28.281 10.25 1 43.72 153 VAL B O 1
ATOM 2624 N N . TYR B 1 154 ? -14.688 28.391 9.367 1 40.94 154 TYR B N 1
ATOM 2625 C CA . TYR B 1 154 ? -14.203 28 8.047 1 40.94 154 TYR B CA 1
ATOM 2626 C C . TYR B 1 154 ? -13.211 29.031 7.512 1 40.94 154 TYR B C 1
ATOM 2628 O O . TYR B 1 154 ? -12.203 28.656 6.898 1 40.94 154 TYR B O 1
ATOM 2636 N N . HIS B 1 155 ? -13.297 30.297 7.77 1 42.97 155 HIS B N 1
ATOM 2637 C CA . HIS B 1 155 ? -12.453 31.359 7.234 1 42.97 155 HIS B CA 1
ATOM 2638 C C . HIS B 1 155 ? -11.047 31.297 7.828 1 42.97 155 HIS B C 1
ATOM 2640 O O . HIS B 1 155 ? -10.062 31.516 7.117 1 42.97 155 HIS B O 1
ATOM 2646 N N . LYS B 1 156 ? -10.867 30.938 9.008 1 44.62 156 LYS B N 1
ATOM 2647 C CA . LYS B 1 156 ? -9.562 30.984 9.656 1 44.62 156 LYS B CA 1
ATOM 2648 C C . LYS B 1 156 ? -8.664 29.844 9.164 1 44.62 156 LYS B C 1
ATOM 2650 O O . LYS B 1 156 ? -7.465 30.047 8.953 1 44.62 156 LYS B O 1
ATOM 2655 N N . ILE B 1 157 ? -9.133 28.734 8.898 1 45.47 157 ILE B N 1
ATOM 2656 C CA . ILE B 1 157 ? -8.297 27.609 8.469 1 45.47 157 ILE B CA 1
ATOM 2657 C C . ILE B 1 157 ? -7.723 27.906 7.082 1 45.47 157 ILE B C 1
ATOM 2659 O O . ILE B 1 157 ? -6.551 27.609 6.82 1 45.47 157 ILE B O 1
ATOM 2663 N N . LYS B 1 158 ? -8.438 28.547 6.234 1 45.62 158 LYS B N 1
ATOM 2664 C CA . LYS B 1 158 ? -7.934 28.891 4.906 1 45.62 158 LYS B CA 1
ATOM 2665 C C . LYS B 1 158 ? -6.727 29.812 5.004 1 45.62 158 LYS B C 1
ATOM 2667 O O . LYS B 1 158 ? -5.762 29.672 4.25 1 45.62 158 LYS B O 1
ATOM 2672 N N . THR B 1 159 ? -6.738 30.75 5.902 1 46.59 159 THR B N 1
ATOM 2673 C CA . THR B 1 159 ? -5.656 31.719 6.027 1 46.59 159 THR B CA 1
ATOM 2674 C C . THR B 1 159 ? -4.395 31.062 6.574 1 46.59 159 THR B C 1
ATOM 2676 O O . THR B 1 159 ? -3.283 31.391 6.148 1 46.59 159 THR B O 1
ATOM 2679 N N . LEU B 1 160 ? -4.566 30.109 7.578 1 44.47 160 LEU B N 1
ATOM 2680 C CA . LEU B 1 160 ? -3.406 29.5 8.219 1 44.47 160 LEU B CA 1
ATOM 2681 C C . LEU B 1 160 ? -2.676 28.578 7.25 1 44.47 160 LEU B C 1
ATOM 2683 O O . LEU B 1 160 ? -1.452 28.438 7.32 1 44.47 160 LEU B O 1
ATOM 2687 N N . ALA B 1 161 ? -3.369 27.844 6.453 1 43.34 161 ALA B N 1
ATOM 2688 C CA . ALA B 1 161 ? -2.764 26.984 5.445 1 43.34 161 ALA B CA 1
ATOM 2689 C C . ALA B 1 161 ? -1.935 27.797 4.453 1 43.34 161 ALA B C 1
ATOM 2691 O O . ALA B 1 161 ? -0.937 27.312 3.92 1 43.34 161 ALA B O 1
ATOM 2692 N N . GLN B 1 162 ? -2.273 28.938 4.176 1 45.34 162 GLN B N 1
ATOM 2693 C CA . GLN B 1 162 ? -1.549 29.781 3.227 1 45.34 162 GLN B CA 1
ATOM 2694 C C . GLN B 1 162 ? -0.282 30.344 3.855 1 45.34 162 GLN B C 1
ATOM 2696 O O . GLN B 1 162 ? 0.656 30.719 3.146 1 45.34 162 GLN B O 1
ATOM 2701 N N . ASN B 1 163 ? -0.26 30.875 5.066 1 37.47 163 ASN B N 1
ATOM 2702 C CA . ASN B 1 163 ? 0.905 31.516 5.668 1 37.47 163 ASN B CA 1
ATOM 2703 C C . ASN B 1 163 ? 1.505 30.641 6.777 1 37.47 163 ASN B C 1
ATOM 2705 O O . ASN B 1 163 ? 1.092 30.734 7.934 1 37.47 163 ASN B O 1
ATOM 2709 N N . PRO B 1 164 ? 2.1 29.516 6.426 1 40.91 164 PRO B N 1
ATOM 2710 C CA . PRO B 1 164 ? 2.783 28.828 7.52 1 40.91 164 PRO B CA 1
ATOM 2711 C C . PRO B 1 164 ? 3.691 29.75 8.328 1 40.91 164 PRO B C 1
ATOM 2713 O O . PRO B 1 164 ? 4.211 30.734 7.793 1 40.91 164 PRO B O 1
ATOM 2716 N N . GLY B 1 165 ? 3.318 30.078 9.508 1 32.81 165 GLY B N 1
ATOM 2717 C CA . GLY B 1 165 ? 3.973 31.047 10.375 1 32.81 165 GLY B CA 1
ATOM 2718 C C . GLY B 1 165 ? 5.477 31.094 10.188 1 32.81 165 GLY B C 1
ATOM 2719 O O . GLY B 1 165 ? 6.113 30.062 9.953 1 32.81 165 GLY B O 1
ATOM 2720 N N . GLU B 1 166 ? 6.086 32.312 9.891 1 32.84 166 GLU B N 1
ATOM 2721 C CA . GLU B 1 166 ? 7.477 32.688 10.141 1 32.84 166 GLU B CA 1
ATOM 2722 C C . GLU B 1 166 ? 7.949 32.156 11.492 1 32.84 166 GLU B C 1
ATOM 2724 O O . GLU B 1 166 ? 7.203 32.219 12.477 1 32.84 166 GLU B O 1
#

Sequence (332 aa):
MAAKRNMVAQYLQCPAPLEQRVQPSVKMEKEPDPMVKAAILREDAVSLERQRQNFRHFRYQEAEGPREVCARLRGLCHRWLEPESRTKEQIVELLVLEQFLTILPEEMQDWVQEYRPKTCVQAVTLAEHFLLKQQEVTESFRKLQGCDPVAEVYHKIKTLAQNPGEMAAKRNMVAQYLQCPAPLEQRVQPSVKMEKEPDPMVKAAILREDAVSLERQRQNFRHFRYQEAEGPREVCARLRGLCHRWLEPESRTKEQIVELLVLEQFLTILPEEMQDWVQEYRPKTCVQAVTLAEHFLLKQQEVTESFRKLQGCDPVAEVYHKIKTLAQNPGE

Solvent-accessible surface area (backbone atoms only — not comparable to full-atom values): 19361 Å² total; per-residue (Å²): 135,86,76,76,79,75,74,77,75,76,75,76,73,67,76,76,76,76,75,73,73,70,64,75,73,70,71,69,77,67,72,65,52,67,70,54,46,50,50,48,53,48,49,49,37,54,50,45,50,50,30,41,47,54,42,72,66,51,53,49,83,77,38,78,52,56,64,46,34,49,52,52,40,45,54,32,44,44,67,39,55,33,63,90,83,42,54,63,68,55,43,50,44,53,52,39,34,52,53,52,54,66,41,38,57,65,72,59,30,56,57,40,56,72,69,47,57,84,44,50,70,53,41,30,52,44,46,51,49,51,56,52,50,50,47,48,39,50,49,32,38,59,51,10,80,63,53,93,58,74,71,68,62,64,60,56,55,61,55,48,73,70,52,70,76,131,138,77,82,75,74,81,75,75,79,77,75,76,72,69,74,74,75,76,75,71,72,70,62,74,71,71,70,67,77,66,72,63,53,68,68,53,45,50,50,50,54,48,48,49,36,53,51,46,48,52,30,42,45,54,40,71,66,52,53,49,82,79,36,80,51,56,64,47,35,47,52,52,40,45,53,31,42,42,66,39,56,32,61,91,84,43,54,62,68,55,43,50,45,53,52,39,33,53,52,51,53,66,41,38,58,66,72,58,29,55,56,39,56,74,68,49,58,86,43,48,69,52,42,28,52,44,46,51,50,51,54,51,50,51,49,49,42,49,49,33,38,61,51,12,79,62,53,94,59,74,74,67,63,64,60,55,55,59,54,49,73,70,50,68,77,131

Secondary structure (DSSP, 8-state):
---------------------------------HHHHHHHHHHHHHHHHHHHHHHHS--GGGSSHHHHHHHHHHHHHHHHH-TTTS-HHHHHHHHHHHHHHHHS-HHHHHHHHHT--SSHHHHHHHHHHHHHHHHHHHHHHHHHSSS--THHHHHHHHHHHHS---/---------------------------------HHHHHHHHHHHHHHHHHHHHHHHS--GGGSSHHHHHHHHHHHHHHHHH-TTTS-HHHHHHHHHHHHHHHHS-HHHHHHHHHT--SSHHHHHHHHHHHHHHHHHHHHHHHHHSSS--HHHHHHHHHHHHHS---

pLDDT: mean 75.31, std 25.68, range [23.92, 98.75]

InterPro domains:
  IPR003309 SCAN domain [PF02023] (49-136)
  IPR003309 SCAN domain [PS50804] (52-130)
  IPR003309 SCAN domain [SM00431] (48-163)
  IPR003309 SCAN domain [cd07936] (48-128)
  IPR038269 SCAN domain superfamily [G3DSA:1.10.4020.10] (42-138)
  IPR050916 SCAN domain and C2H2-type zinc finger [PTHR45935] (13-139)

Foldseek 3Di:
DCPDPPPDPPPPPPPDPDPPPPPPPPPPVPDPDPVVVVVVVVVVLVQLVVLVCCLVVDDPVVDDDDVGSVVVSVVSVCSNQVPVVDDPVLSVFSVVQVVVLVPDDDVLSVQLVVVRDPGPVSSVVSSVLVVVLVVVCVVVCVVCCVVPPNPPSVVVVVVCVVCVDD/DCPDDCPDPPPPPPPDPPPPPPPPPPVPPPDPDPVVVVVVVVVVLVQLVVLVCCLVVDDPVVDDDDVGSVVVSVVSVCSNQVPVVDDPVLSVFSVVQVVVLVPDDDVLSVQLVVVRDPGPVSSVVSSVLVVVLVVVVVVVCVVCCVVPPNPPSVVVVVVCVVPVDD

Radius of gyration: 38.04 Å; Cα contacts (8 Å, |Δi|>4): 231; chains: 2; bounding box: 110×142×74 Å